Protein AF-A0A533WNX2-F1 (afdb_monomer_lite)

Secondary structure (DSSP, 8-state):
-EEEEEEEEE-S--SSTT--EEEEEEEEESSSS--EEEEEEEEETTEEEEEEEEEEE-SS-EEEEEEEEE---TT--SEEEEEEEE-SSS-EEEEETTEEEEEESS-----PSSEEEEEEEEES--SS--EEEEEEEEEES-SEEEEES--TTEEEEEEEETTS-EEEEEE-BTTBEEEE-TTSPSSEEEEEEEEETTS-EEEE-SS-EEE-TT-EEE--

pLDDT: mean 96.28, std 3.03, range [66.0, 98.81]

Structure (mmCIF, N/CA/C/O backbone):
data_AF-A0A533WNX2-F1
#
_entry.id   AF-A0A533WNX2-F1
#
loop_
_atom_site.group_PDB
_atom_site.id
_atom_site.type_symbol
_atom_site.label_atom_id
_atom_site.label_alt_id
_atom_site.label_comp_id
_atom_site.label_asym_id
_atom_site.label_entity_id
_atom_site.label_seq_id
_atom_site.pdbx_PDB_ins_code
_atom_site.Cartn_x
_atom_site.Cartn_y
_atom_site.Cartn_z
_atom_site.occupancy
_atom_site.B_iso_or_equiv
_atom_site.auth_seq_id
_atom_site.auth_comp_id
_atom_site.auth_asym_id
_atom_site.auth_atom_id
_atom_site.pdbx_PDB_model_num
ATOM 1 N N . MET A 1 1 ? -9.556 -4.272 -1.625 1.00 96.38 1 MET A N 1
ATOM 2 C CA . MET A 1 1 ? -8.403 -5.131 -1.283 1.00 96.38 1 MET A CA 1
ATOM 3 C C . MET A 1 1 ? -7.149 -4.287 -1.256 1.00 96.38 1 MET A C 1
ATOM 5 O O . MET A 1 1 ? -7.097 -3.287 -1.965 1.00 96.38 1 MET A O 1
ATOM 9 N N . LEU A 1 2 ? -6.180 -4.694 -0.447 1.00 98.06 2 LEU A N 1
ATOM 10 C CA . LEU A 1 2 ? -4.886 -4.047 -0.265 1.00 98.06 2 LEU A CA 1
ATOM 11 C C . LEU A 1 2 ? -3.779 -5.016 -0.692 1.00 98.06 2 LEU A C 1
ATOM 13 O O . LEU A 1 2 ? -3.857 -6.205 -0.389 1.00 98.06 2 LEU A O 1
ATOM 17 N N . PHE A 1 3 ? -2.757 -4.508 -1.370 1.00 98.62 3 PHE A N 1
ATOM 18 C CA . PHE A 1 3 ? -1.574 -5.240 -1.821 1.00 98.62 3 PHE A CA 1
ATOM 19 C C . PHE A 1 3 ? -0.330 -4.441 -1.464 1.00 98.62 3 PHE A C 1
ATOM 21 O O . PHE A 1 3 ? -0.342 -3.218 -1.592 1.00 98.62 3 PHE A O 1
ATOM 28 N N . HIS A 1 4 ? 0.730 -5.116 -1.034 1.00 98.69 4 HIS A N 1
ATOM 29 C CA . HIS A 1 4 ? 1.920 -4.451 -0.525 1.00 98.69 4 HIS A CA 1
ATOM 30 C C . HIS A 1 4 ? 3.205 -5.166 -0.925 1.00 98.69 4 HIS A C 1
ATOM 32 O O . HIS A 1 4 ? 3.229 -6.391 -1.031 1.00 98.69 4 HIS A O 1
ATOM 38 N N . SER A 1 5 ? 4.269 -4.385 -1.114 1.00 98.62 5 SER A N 1
ATOM 39 C CA . SER A 1 5 ? 5.652 -4.857 -1.139 1.00 98.62 5 SER A CA 1
ATOM 40 C C . SER A 1 5 ? 6.604 -3.698 -0.851 1.00 98.62 5 SER A C 1
ATOM 42 O O . SER A 1 5 ? 6.417 -2.587 -1.347 1.00 98.62 5 SER A O 1
ATOM 44 N N . VAL A 1 6 ? 7.702 -3.987 -0.158 1.00 98.62 6 VAL A N 1
ATOM 45 C CA . VAL A 1 6 ? 8.899 -3.141 -0.177 1.00 98.62 6 VAL A CA 1
ATOM 46 C C . VAL A 1 6 ? 9.733 -3.544 -1.385 1.00 98.62 6 VAL A C 1
ATOM 48 O O . VAL A 1 6 ? 10.065 -4.719 -1.547 1.00 98.62 6 VAL A O 1
ATOM 51 N N . ILE A 1 7 ? 10.044 -2.583 -2.247 1.00 98.62 7 ILE A N 1
ATOM 52 C CA . ILE A 1 7 ? 10.698 -2.804 -3.537 1.00 98.62 7 ILE A CA 1
ATOM 53 C C . ILE A 1 7 ? 12.043 -2.086 -3.520 1.00 98.62 7 ILE A C 1
ATOM 55 O O . ILE A 1 7 ? 12.106 -0.886 -3.254 1.00 98.62 7 ILE A O 1
ATOM 59 N N . THR A 1 8 ? 13.115 -2.812 -3.825 1.00 98.50 8 THR A N 1
ATOM 60 C CA . THR A 1 8 ? 14.461 -2.268 -4.019 1.00 98.50 8 THR A CA 1
ATOM 61 C C . THR A 1 8 ? 14.913 -2.465 -5.462 1.00 98.50 8 THR A C 1
ATOM 63 O O . THR A 1 8 ? 14.869 -3.580 -5.988 1.00 98.50 8 THR A O 1
ATOM 66 N N . THR A 1 9 ? 15.416 -1.391 -6.068 1.00 97.56 9 THR A N 1
ATOM 67 C CA . THR A 1 9 ? 15.795 -1.313 -7.483 1.00 97.56 9 THR A CA 1
ATOM 68 C C . THR A 1 9 ? 17.272 -0.990 -7.650 1.00 97.56 9 THR A C 1
ATOM 70 O O . THR A 1 9 ? 17.787 -0.038 -7.065 1.00 97.56 9 THR A O 1
ATOM 73 N N . PHE A 1 10 ? 17.950 -1.754 -8.503 1.00 93.81 10 PHE A N 1
ATOM 74 C CA . PHE A 1 10 ? 19.306 -1.466 -8.962 1.00 93.81 10 PHE A CA 1
ATOM 75 C C . PHE A 1 10 ? 19.411 -1.719 -10.468 1.00 93.81 10 PHE A C 1
ATOM 77 O O . PHE A 1 10 ? 18.799 -2.673 -10.948 1.00 93.81 10 PHE A O 1
ATOM 84 N N . PRO A 1 11 ? 20.232 -0.955 -11.211 1.00 94.31 11 PRO A N 1
ATOM 85 C CA . PRO A 1 11 ? 21.069 0.186 -10.802 1.00 94.31 11 PRO A CA 1
ATOM 86 C C . PRO A 1 11 ? 20.281 1.505 -10.645 1.00 94.31 11 PRO A C 1
ATOM 88 O O . PRO A 1 11 ? 19.077 1.535 -10.850 1.00 94.31 11 PRO A O 1
ATOM 91 N N . ARG A 1 12 ? 20.970 2.608 -10.295 1.00 95.31 12 ARG A N 1
ATOM 92 C CA . ARG A 1 12 ? 20.387 3.970 -10.260 1.00 95.31 12 ARG A CA 1
ATOM 93 C C . ARG A 1 12 ? 20.187 4.579 -11.651 1.00 95.31 12 ARG A C 1
ATOM 95 O O . ARG A 1 12 ? 19.398 5.503 -11.800 1.00 95.31 12 ARG A O 1
ATOM 102 N N . THR A 1 13 ? 20.943 4.124 -12.642 1.00 95.69 13 THR A N 1
ATOM 103 C CA . THR A 1 13 ? 20.849 4.580 -14.030 1.00 95.69 13 THR A CA 1
ATOM 104 C C . THR A 1 13 ? 21.120 3.420 -14.971 1.00 95.69 13 THR A C 1
ATOM 106 O O . THR A 1 13 ? 21.866 2.499 -14.630 1.00 95.69 13 THR A O 1
ATOM 109 N N . VAL A 1 14 ? 20.558 3.492 -16.174 1.00 96.25 14 VAL A N 1
ATOM 110 C CA . VAL A 1 14 ? 20.933 2.625 -17.301 1.00 96.25 14 VAL A CA 1
ATOM 111 C C . VAL A 1 14 ? 21.664 3.439 -18.380 1.00 96.25 14 VAL A C 1
ATOM 113 O O . VAL A 1 14 ? 21.427 4.641 -18.488 1.00 96.25 14 VAL A O 1
ATOM 116 N N . PRO A 1 15 ? 22.589 2.854 -19.167 1.00 93.50 15 PRO A N 1
ATOM 117 C CA . PRO A 1 15 ? 23.546 3.643 -19.957 1.00 93.50 15 PRO A CA 1
ATOM 118 C C . PRO A 1 15 ? 22.976 4.416 -21.155 1.00 93.50 15 PRO A C 1
ATOM 120 O O . PRO A 1 15 ? 23.636 5.332 -21.640 1.00 93.50 15 PRO A O 1
ATOM 123 N N . ASN A 1 16 ? 21.795 4.059 -21.662 1.00 89.75 16 ASN A N 1
ATOM 124 C CA . ASN A 1 16 ? 21.232 4.628 -22.888 1.00 89.75 16 ASN A CA 1
ATOM 125 C C . ASN A 1 16 ? 19.954 5.433 -22.590 1.00 89.75 16 ASN A C 1
ATOM 127 O O . ASN A 1 16 ? 19.093 4.994 -21.834 1.00 89.75 16 ASN A O 1
ATOM 131 N N . MET A 1 17 ? 19.809 6.600 -23.229 1.00 92.06 17 MET A N 1
ATOM 132 C CA . MET A 1 17 ? 18.630 7.474 -23.121 1.00 92.06 17 MET A CA 1
ATOM 133 C C . MET A 1 17 ? 17.325 6.839 -23.632 1.00 92.06 17 MET A C 1
ATOM 135 O O . MET A 1 17 ? 16.254 7.375 -23.368 1.00 92.06 17 MET A O 1
ATOM 139 N N . THR A 1 18 ? 17.413 5.741 -24.386 1.00 93.12 18 THR A N 1
ATOM 140 C CA . THR A 1 18 ? 16.265 5.025 -24.975 1.00 93.12 18 THR A CA 1
ATOM 141 C C . THR A 1 18 ? 15.939 3.704 -24.284 1.00 93.12 18 THR A C 1
ATOM 143 O O . THR A 1 18 ? 14.970 3.047 -24.655 1.00 93.12 18 THR A O 1
ATOM 146 N N . THR A 1 19 ? 16.727 3.308 -23.283 1.00 94.62 19 THR A N 1
ATOM 147 C CA . THR A 1 19 ? 16.496 2.080 -22.520 1.00 94.62 19 THR A CA 1
ATOM 148 C C . THR A 1 19 ? 15.978 2.406 -21.135 1.00 94.62 19 THR A C 1
ATOM 150 O O . THR A 1 19 ? 16.426 3.376 -20.522 1.00 94.62 19 THR A O 1
ATOM 153 N N . PHE A 1 20 ? 15.100 1.549 -20.631 1.00 95.25 20 PHE A N 1
ATOM 154 C CA . PHE A 1 20 ? 14.461 1.699 -19.336 1.00 95.25 20 PHE A CA 1
ATOM 155 C C . PHE A 1 20 ? 14.562 0.391 -18.558 1.00 95.25 20 PHE A C 1
ATOM 157 O O . PHE A 1 20 ? 14.650 -0.706 -19.127 1.00 95.25 20 PHE A O 1
ATOM 164 N N . TYR A 1 21 ? 14.584 0.519 -17.242 1.00 97.31 21 TYR A N 1
ATOM 165 C CA . TYR A 1 21 ? 14.417 -0.589 -16.324 1.00 97.31 21 TYR A CA 1
ATOM 166 C C . TYR A 1 21 ? 13.348 -0.227 -15.311 1.00 97.31 21 TYR A C 1
ATOM 168 O O . TYR A 1 21 ? 13.526 0.688 -14.508 1.00 97.31 21 TYR A O 1
ATOM 176 N N . GLU A 1 22 ? 12.256 -0.968 -15.355 1.00 96.50 22 GLU A N 1
ATOM 177 C CA . GLU A 1 22 ? 11.143 -0.804 -14.448 1.00 96.50 22 GLU A CA 1
ATOM 178 C C . GLU A 1 22 ? 11.097 -1.968 -13.472 1.00 96.50 22 GLU A C 1
ATOM 180 O O . GLU A 1 22 ? 11.396 -3.113 -13.807 1.00 96.50 22 GLU A O 1
ATOM 185 N N . ASN A 1 23 ? 10.735 -1.663 -12.236 1.00 97.94 23 ASN A N 1
ATOM 186 C CA . ASN A 1 23 ? 10.665 -2.653 -11.178 1.00 97.94 23 ASN A CA 1
ATOM 187 C C . ASN A 1 23 ? 9.563 -2.263 -10.200 1.00 97.94 23 ASN A C 1
ATOM 189 O O . ASN A 1 23 ? 9.625 -1.167 -9.631 1.00 97.94 23 ASN A O 1
ATOM 193 N N . GLY A 1 24 ? 8.556 -3.119 -10.021 1.00 98.06 24 GLY A N 1
ATOM 194 C CA . GLY A 1 24 ? 7.335 -2.708 -9.330 1.00 98.06 24 GLY A CA 1
ATOM 195 C C . GLY A 1 24 ? 6.444 -3.821 -8.793 1.00 98.06 24 GLY A C 1
ATOM 196 O O . GLY A 1 24 ? 6.647 -5.006 -9.062 1.00 98.06 24 GLY A O 1
ATOM 197 N N . LEU A 1 25 ? 5.437 -3.387 -8.033 1.00 98.75 25 LEU A N 1
ATOM 198 C CA . LEU A 1 25 ? 4.281 -4.180 -7.626 1.00 98.75 25 LEU A CA 1
ATOM 199 C C . LEU A 1 25 ? 3.130 -3.893 -8.589 1.00 98.75 25 LEU A C 1
ATOM 201 O O . LEU A 1 25 ? 2.677 -2.751 -8.704 1.00 98.75 25 LEU A O 1
ATOM 205 N N . TYR A 1 26 ? 2.624 -4.952 -9.207 1.00 98.38 26 TYR A N 1
ATOM 206 C CA . TYR A 1 26 ? 1.532 -4.913 -10.165 1.00 98.38 26 TYR A CA 1
ATOM 207 C C . TYR A 1 26 ? 0.317 -5.616 -9.576 1.00 98.38 26 TYR A C 1
ATOM 209 O O . TYR A 1 26 ? 0.428 -6.672 -8.952 1.00 98.38 26 TYR A O 1
ATOM 217 N N . VAL A 1 27 ? -0.857 -5.027 -9.783 1.00 98.50 27 VAL A N 1
ATOM 218 C CA . VAL A 1 27 ? -2.149 -5.642 -9.479 1.00 98.50 27 VAL A CA 1
ATOM 219 C C . VAL A 1 27 ? -2.939 -5.641 -10.773 1.00 98.50 27 VAL A C 1
ATOM 221 O O . VAL A 1 27 ? -3.293 -4.577 -11.267 1.00 98.50 27 VAL A O 1
ATOM 224 N N . GLN A 1 28 ? -3.203 -6.822 -11.322 1.00 97.62 28 GLN A N 1
ATOM 225 C CA . GLN A 1 28 ? -3.886 -7.022 -12.598 1.00 97.62 28 GLN A CA 1
ATOM 226 C C . GLN A 1 28 ? -5.215 -7.752 -12.391 1.00 97.62 28 GLN A C 1
ATOM 228 O O . GLN A 1 28 ? -5.384 -8.503 -11.430 1.00 97.62 28 GLN A O 1
ATOM 233 N N . THR A 1 29 ? -6.170 -7.572 -13.301 1.00 96.69 29 THR A N 1
ATOM 234 C CA . THR A 1 29 ? -7.292 -8.516 -13.418 1.00 96.69 29 THR A CA 1
ATOM 235 C C . THR A 1 29 ? -6.804 -9.912 -13.823 1.00 96.69 29 THR A C 1
ATOM 237 O O . THR A 1 29 ? -5.835 -10.065 -14.562 1.00 96.69 29 THR A O 1
ATOM 240 N N . SER A 1 30 ? -7.493 -10.948 -13.351 1.00 93.25 30 SER A N 1
ATOM 241 C CA . SER A 1 30 ? -7.288 -12.335 -13.801 1.00 93.25 30 SER A CA 1
ATOM 242 C C . SER A 1 30 ? -8.046 -12.688 -15.085 1.00 93.25 30 SER A C 1
ATOM 244 O O . SER A 1 30 ? -7.972 -13.823 -15.555 1.00 93.25 30 SER A O 1
ATOM 246 N N . THR A 1 31 ? -8.798 -11.737 -15.644 1.00 90.44 31 THR A N 1
ATOM 247 C CA . THR A 1 31 ? -9.452 -11.907 -16.945 1.00 90.44 31 THR A CA 1
ATOM 248 C C . THR A 1 31 ? -8.439 -11.833 -18.092 1.00 90.44 31 THR A C 1
ATOM 250 O O . THR A 1 31 ? -7.260 -11.567 -17.882 1.00 90.44 31 THR A O 1
ATOM 253 N N . GLN A 1 32 ? -8.896 -12.091 -19.320 1.00 87.44 32 GLN A N 1
ATOM 254 C CA . GLN A 1 32 ? -8.026 -12.181 -20.498 1.00 87.44 32 GLN A CA 1
ATOM 255 C C . GLN A 1 32 ? -7.304 -10.865 -20.854 1.00 87.44 32 GLN A C 1
ATOM 257 O O . GLN A 1 32 ? -6.307 -10.902 -21.565 1.00 87.44 32 GLN A O 1
ATOM 262 N N . ASN A 1 33 ? -7.825 -9.717 -20.409 1.00 93.06 33 ASN A N 1
ATOM 263 C CA . ASN A 1 33 ? -7.295 -8.405 -20.770 1.00 93.06 33 ASN A CA 1
ATOM 264 C C . ASN A 1 33 ? -6.115 -8.021 -19.870 1.00 93.06 33 ASN A C 1
ATOM 266 O O . ASN A 1 33 ? -6.172 -8.198 -18.649 1.00 93.06 33 ASN A O 1
ATOM 270 N N . VAL A 1 34 ? -5.091 -7.390 -20.448 1.00 94.69 34 VAL A N 1
ATOM 271 C CA . VAL A 1 34 ? -3.960 -6.826 -19.695 1.00 94.69 34 VAL A CA 1
ATOM 272 C C . VAL A 1 34 ? -4.342 -5.466 -19.094 1.00 94.69 34 VAL A C 1
ATOM 274 O O . VAL A 1 34 ? -3.921 -4.408 -19.559 1.00 94.69 34 VAL A O 1
ATOM 277 N N . ASN A 1 35 ? -5.169 -5.501 -18.044 1.00 97.50 35 ASN A N 1
ATOM 278 C CA . ASN A 1 35 ? -5.563 -4.320 -17.268 1.00 97.50 35 ASN A CA 1
ATOM 279 C C . ASN A 1 35 ? -4.944 -4.385 -15.870 1.00 97.50 35 ASN A C 1
ATOM 281 O O . ASN A 1 35 ? -5.242 -5.317 -15.113 1.00 97.50 35 ASN A O 1
ATOM 285 N N . TYR A 1 36 ? -4.121 -3.401 -15.509 1.00 97.81 36 TYR A N 1
ATOM 286 C CA . TYR A 1 36 ? -3.459 -3.360 -14.206 1.00 97.81 36 TYR A CA 1
ATOM 287 C C . TYR A 1 36 ? -3.276 -1.945 -13.665 1.00 97.81 36 TYR A C 1
ATOM 289 O O . TYR A 1 36 ? -3.287 -0.955 -14.396 1.00 97.81 36 TYR A O 1
ATOM 297 N N . VAL A 1 37 ? -3.033 -1.872 -12.361 1.00 98.69 37 VAL A N 1
ATOM 298 C CA . VAL A 1 37 ? -2.403 -0.722 -11.714 1.00 98.69 37 VAL A CA 1
ATOM 299 C C . VAL A 1 37 ? -1.040 -1.141 -11.203 1.00 98.69 37 VAL A C 1
ATOM 301 O O . VAL A 1 37 ? -0.843 -2.286 -10.789 1.00 98.69 37 VAL A O 1
ATOM 304 N N . THR A 1 38 ? -0.098 -0.214 -11.238 1.00 98.44 38 THR A N 1
ATOM 305 C CA . THR A 1 38 ? 1.263 -0.476 -10.798 1.00 98.44 38 THR A CA 1
ATOM 306 C C . THR A 1 38 ? 1.819 0.690 -10.014 1.00 98.44 38 THR A C 1
ATOM 308 O O . THR A 1 38 ? 1.481 1.856 -10.233 1.00 98.44 38 THR A O 1
ATOM 311 N N . CYS A 1 39 ? 2.680 0.327 -9.085 1.00 97.94 39 CYS A N 1
ATOM 312 C CA . CYS A 1 39 ? 3.521 1.210 -8.326 1.00 97.94 39 CYS A CA 1
ATOM 313 C C . CYS A 1 39 ? 4.942 0.714 -8.512 1.00 97.94 39 CYS A C 1
ATOM 315 O O . CYS A 1 39 ? 5.295 -0.390 -8.082 1.00 97.94 39 CYS A O 1
ATOM 317 N N . TYR A 1 40 ? 5.734 1.508 -9.212 1.00 97.94 40 TYR A N 1
ATOM 318 C CA . TYR A 1 40 ? 6.985 1.036 -9.761 1.00 97.94 40 TYR A CA 1
ATOM 319 C C . TYR A 1 40 ? 8.039 2.124 -9.721 1.00 97.94 40 TYR A C 1
ATOM 321 O O . TYR A 1 40 ? 7.760 3.326 -9.683 1.00 97.94 40 TYR A O 1
ATOM 329 N N . SER A 1 41 ? 9.273 1.657 -9.711 1.00 97.81 41 SER A N 1
ATOM 330 C CA . SER A 1 41 ? 10.425 2.479 -10.019 1.00 97.81 41 SER A CA 1
ATOM 331 C C . SER A 1 41 ? 10.693 2.435 -11.518 1.00 97.81 41 SER A C 1
ATOM 333 O O . SER A 1 41 ? 10.614 1.362 -12.110 1.00 97.81 41 SER A O 1
ATOM 335 N N . ASP A 1 42 ? 11.033 3.578 -12.100 1.00 95.88 42 ASP A N 1
ATOM 336 C CA . ASP A 1 42 ? 11.458 3.716 -13.492 1.00 95.88 42 ASP A CA 1
ATOM 337 C C . ASP A 1 42 ? 12.899 4.234 -13.513 1.00 95.88 42 ASP A C 1
ATOM 339 O O . ASP A 1 42 ? 13.197 5.330 -13.030 1.00 95.88 42 ASP A O 1
ATOM 343 N N . THR A 1 43 ? 13.816 3.402 -13.997 1.00 96.44 43 THR A N 1
ATOM 344 C CA . THR A 1 43 ? 15.243 3.699 -14.102 1.00 96.44 43 THR A CA 1
ATOM 345 C C . THR A 1 43 ? 15.599 3.982 -15.548 1.00 96.44 43 THR A C 1
ATOM 347 O O . THR A 1 43 ? 15.572 3.097 -16.401 1.00 96.44 43 THR A O 1
ATOM 350 N N . SER A 1 44 ? 16.035 5.212 -15.793 1.00 95.25 44 SER A N 1
ATOM 351 C CA . SER A 1 44 ? 16.505 5.680 -17.096 1.00 95.25 44 SER A CA 1
ATOM 352 C C . SER A 1 44 ? 17.969 6.127 -17.026 1.00 95.25 44 SER A C 1
ATOM 354 O O . SER A 1 44 ? 18.638 5.998 -15.996 1.00 95.25 44 SER A O 1
ATOM 356 N N . PHE A 1 45 ? 18.475 6.716 -18.109 1.00 95.50 45 PHE A N 1
ATOM 357 C CA . PHE A 1 45 ? 19.764 7.414 -18.106 1.00 95.50 45 PHE A CA 1
ATOM 358 C C . PHE A 1 45 ? 19.838 8.561 -17.082 1.00 95.50 45 PHE A C 1
ATOM 360 O O . PHE A 1 45 ? 20.912 8.862 -16.563 1.00 95.50 45 PHE A O 1
ATOM 367 N N . TRP A 1 46 ? 18.703 9.190 -16.762 1.00 93.56 46 TRP A N 1
ATOM 368 C CA . TRP A 1 46 ? 18.644 10.351 -15.867 1.00 93.56 46 TRP A CA 1
ATOM 369 C C . TRP A 1 46 ? 18.617 9.987 -14.384 1.00 93.56 46 TRP A C 1
ATOM 371 O O . TRP A 1 46 ? 18.895 10.834 -13.535 1.00 93.56 46 TRP A O 1
ATOM 381 N N . GLY A 1 47 ? 18.272 8.743 -14.068 1.00 95.38 47 GLY A N 1
ATOM 382 C CA . GLY A 1 47 ? 18.092 8.279 -12.703 1.00 95.38 47 GLY A CA 1
ATOM 383 C C . GLY A 1 47 ? 16.909 7.332 -12.562 1.00 95.38 47 GLY A C 1
ATOM 384 O O . GLY A 1 47 ? 16.115 7.158 -13.488 1.00 95.38 47 GLY A O 1
ATOM 385 N N . THR A 1 48 ? 16.795 6.766 -11.365 1.00 96.31 48 THR A N 1
ATOM 386 C CA . THR A 1 48 ? 15.605 6.069 -10.882 1.00 96.31 48 THR A CA 1
ATOM 387 C C . THR A 1 48 ? 14.639 7.066 -10.258 1.00 96.31 48 THR A C 1
ATOM 389 O O . THR A 1 48 ? 15.036 7.862 -9.404 1.00 96.31 48 THR A O 1
ATOM 392 N N . VAL A 1 49 ? 13.377 6.984 -10.657 1.00 96.94 49 VAL A N 1
ATOM 393 C CA . VAL A 1 49 ? 12.232 7.711 -10.092 1.00 96.94 49 VAL A CA 1
ATOM 394 C C . VAL A 1 49 ? 11.122 6.731 -9.711 1.00 96.94 49 VAL A C 1
ATOM 396 O O . VAL A 1 49 ? 11.234 5.545 -10.007 1.00 96.94 49 VAL A O 1
ATOM 399 N N . TRP A 1 50 ? 10.053 7.213 -9.073 1.00 98.06 50 TRP A N 1
ATOM 400 C CA . TRP A 1 50 ?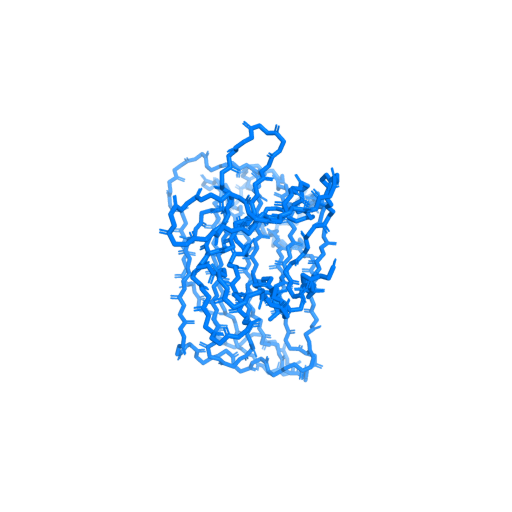 8.882 6.398 -8.735 1.00 98.06 50 TRP A CA 1
ATOM 401 C C . TRP A 1 50 ? 7.622 6.944 -9.383 1.00 98.06 50 TRP A C 1
ATOM 403 O O . TRP A 1 50 ? 7.418 8.160 -9.437 1.00 98.06 50 TRP A O 1
ATOM 413 N N . ALA A 1 51 ? 6.770 6.035 -9.838 1.00 97.81 51 ALA A N 1
ATOM 414 C CA . ALA A 1 51 ? 5.548 6.358 -10.542 1.00 97.81 51 ALA A CA 1
ATOM 415 C C . ALA A 1 51 ? 4.411 5.406 -10.167 1.00 97.81 51 ALA A C 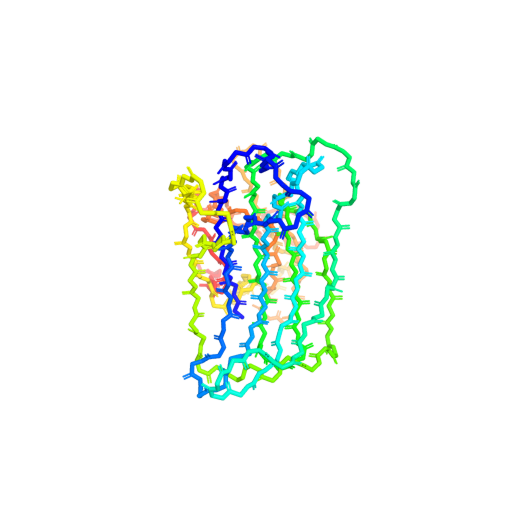1
ATOM 417 O O . ALA A 1 51 ? 4.620 4.246 -9.806 1.00 97.81 51 ALA A O 1
ATOM 418 N N . ILE A 1 52 ? 3.191 5.931 -10.267 1.00 98.44 52 ILE A N 1
ATOM 419 C CA . ILE A 1 52 ? 1.953 5.159 -10.219 1.00 98.44 52 ILE A CA 1
ATOM 420 C C . ILE A 1 52 ? 1.331 5.229 -11.605 1.00 98.44 52 ILE A C 1
ATOM 422 O O . ILE A 1 52 ? 1.171 6.324 -12.154 1.00 98.44 52 ILE A O 1
ATOM 426 N N . ALA A 1 53 ? 0.944 4.086 -12.153 1.00 98.06 53 ALA A N 1
ATOM 427 C CA . ALA A 1 53 ? 0.275 4.022 -13.442 1.00 98.06 53 ALA A CA 1
ATOM 428 C C . ALA A 1 53 ? -0.924 3.077 -13.416 1.00 98.06 53 ALA A C 1
ATOM 430 O O . ALA A 1 53 ? -1.012 2.167 -12.590 1.00 98.06 53 ALA A O 1
ATOM 431 N N . SER A 1 54 ? -1.838 3.302 -14.354 1.00 98.19 54 SER A N 1
ATOM 432 C CA . SER A 1 54 ? -2.844 2.323 -14.752 1.00 98.19 54 SER A CA 1
ATOM 433 C C . SER A 1 54 ? -2.698 2.033 -16.235 1.00 98.19 54 SER A C 1
ATOM 435 O O . SER A 1 54 ? -2.529 2.959 -17.031 1.00 98.19 54 SER A O 1
ATOM 437 N N . ALA A 1 55 ? -2.825 0.769 -16.601 1.00 97.19 55 ALA A N 1
ATOM 438 C CA . ALA A 1 55 ? -2.823 0.311 -17.974 1.00 97.19 55 ALA A CA 1
ATOM 439 C C . ALA A 1 55 ? -4.149 -0.373 -18.299 1.00 97.19 55 ALA A C 1
ATOM 441 O O . ALA A 1 55 ? -4.707 -1.090 -17.463 1.00 97.19 55 ALA A O 1
ATOM 442 N N . THR A 1 56 ? -4.627 -0.162 -19.521 1.00 97.06 56 THR A N 1
ATOM 443 C CA . THR A 1 56 ? -5.696 -0.960 -20.120 1.00 97.06 56 THR A CA 1
ATOM 444 C C . THR A 1 56 ? -5.202 -1.594 -21.411 1.00 97.06 56 THR A C 1
ATOM 446 O O . THR A 1 56 ? -4.362 -1.049 -22.131 1.00 97.06 56 THR A O 1
ATOM 449 N N . GLY A 1 57 ? -5.709 -2.781 -21.697 1.00 95.50 57 GLY A N 1
ATOM 450 C CA . GLY A 1 57 ? -5.222 -3.651 -22.746 1.00 95.50 57 GLY A CA 1
ATOM 451 C C . GLY A 1 57 ? -6.266 -4.663 -23.182 1.00 95.50 57 GLY A C 1
ATOM 452 O O . GLY A 1 57 ? -7.397 -4.695 -22.692 1.00 95.50 57 GLY A O 1
ATOM 453 N N . ASP A 1 58 ? -5.859 -5.495 -24.122 1.00 94.19 58 ASP A N 1
ATOM 454 C CA . ASP A 1 58 ? -6.601 -6.652 -24.604 1.00 94.19 58 ASP A CA 1
ATOM 455 C C . ASP A 1 58 ? -5.778 -7.924 -24.347 1.00 94.19 58 ASP A C 1
ATOM 457 O O . ASP A 1 58 ? -4.977 -7.962 -23.411 1.00 94.19 58 ASP A O 1
ATOM 461 N N . THR A 1 59 ? -6.024 -8.987 -25.111 1.00 92.88 59 THR A N 1
ATOM 462 C CA . THR A 1 59 ? -5.311 -10.265 -24.982 1.00 92.88 59 THR A CA 1
ATOM 463 C C . THR A 1 59 ? -3.886 -10.230 -25.519 1.00 92.88 59 THR A C 1
ATOM 465 O O . THR A 1 59 ? -3.098 -11.109 -25.174 1.00 92.88 59 THR A O 1
ATOM 468 N N . ASP A 1 60 ? -3.561 -9.248 -26.359 1.00 93.31 60 ASP A N 1
ATOM 469 C CA . ASP A 1 60 ? -2.272 -9.134 -27.039 1.00 93.31 60 ASP A CA 1
ATOM 470 C C . ASP A 1 60 ? -1.320 -8.194 -26.288 1.00 93.31 60 ASP A C 1
ATOM 472 O O . ASP A 1 60 ? -0.100 -8.276 -26.449 1.00 93.31 60 ASP A O 1
ATOM 476 N N . GLY A 1 61 ? -1.857 -7.322 -25.430 1.00 92.12 61 GLY A N 1
ATOM 477 C CA . GLY A 1 61 ? -1.066 -6.499 -24.527 1.00 92.12 61 GLY A CA 1
ATOM 478 C C . GLY A 1 61 ? -1.747 -5.200 -24.118 1.00 92.12 61 GLY A C 1
ATOM 479 O O . GLY A 1 61 ? -2.955 -5.010 -24.252 1.00 92.12 61 GLY A O 1
ATOM 480 N N . ILE A 1 62 ? -0.936 -4.284 -23.593 1.00 93.62 62 ILE A N 1
ATOM 481 C CA . ILE A 1 62 ? -1.368 -2.944 -23.191 1.00 93.62 62 ILE A CA 1
ATOM 482 C C . ILE A 1 62 ? -1.658 -2.113 -24.444 1.00 93.62 62 ILE A C 1
ATOM 484 O O . ILE A 1 62 ? -0.811 -1.995 -25.328 1.00 93.62 62 ILE A O 1
ATOM 488 N N . THR A 1 63 ? -2.823 -1.474 -24.485 1.00 96.25 63 THR A N 1
ATOM 489 C CA . THR A 1 63 ? -3.219 -0.550 -25.563 1.00 96.25 63 THR A CA 1
ATOM 490 C C . THR A 1 63 ? -3.218 0.905 -25.102 1.00 96.25 63 THR A C 1
ATOM 492 O O . THR A 1 63 ? -3.020 1.812 -25.912 1.00 96.25 63 THR A O 1
ATOM 495 N N . GLN A 1 64 ? -3.402 1.146 -23.801 1.00 96.25 64 GLN A N 1
ATOM 496 C CA . GLN A 1 64 ? -3.325 2.468 -23.193 1.00 96.25 64 GLN A CA 1
ATOM 497 C C . GLN A 1 64 ? -2.553 2.408 -21.882 1.00 96.25 64 GLN A C 1
ATOM 499 O O . GLN A 1 64 ? -2.769 1.536 -21.042 1.00 96.25 64 GLN A O 1
ATOM 504 N N . PHE A 1 65 ? -1.679 3.389 -21.693 1.00 94.62 65 PHE A N 1
ATOM 505 C CA . PHE A 1 65 ? -0.909 3.558 -20.473 1.00 94.62 65 PHE A CA 1
ATOM 506 C C . PHE A 1 65 ? -1.131 4.966 -19.929 1.00 94.62 65 PHE A C 1
ATOM 508 O O . PHE A 1 65 ? -0.963 5.958 -20.643 1.00 94.62 65 PHE A O 1
ATOM 515 N N . HIS A 1 66 ? -1.516 5.058 -18.661 1.00 96.62 66 HIS A N 1
ATOM 516 C CA . HIS A 1 66 ? -1.809 6.317 -17.994 1.00 96.62 66 HIS A CA 1
ATOM 517 C C . HIS A 1 66 ? -0.890 6.488 -16.790 1.00 96.62 66 HIS A C 1
ATOM 519 O O . HIS A 1 66 ? -1.056 5.815 -15.774 1.00 96.62 66 HIS A O 1
ATOM 525 N N . ALA A 1 67 ? 0.046 7.434 -16.882 1.00 96.50 67 ALA A N 1
ATOM 526 C CA . ALA A 1 67 ? 0.790 7.898 -15.719 1.00 96.50 67 ALA A CA 1
ATOM 527 C C . ALA A 1 67 ? -0.159 8.683 -14.799 1.00 96.50 67 ALA A C 1
ATOM 529 O O . ALA A 1 67 ? -0.685 9.731 -15.178 1.00 96.50 67 ALA A O 1
ATOM 530 N N . LEU A 1 68 ? -0.393 8.160 -13.597 1.00 98.19 68 LEU A N 1
ATOM 531 C CA . LEU A 1 68 ? -1.317 8.722 -12.611 1.00 98.19 68 LEU A CA 1
ATOM 532 C C . LEU A 1 68 ? -0.601 9.639 -11.618 1.00 98.19 68 LEU A C 1
ATOM 534 O O . LEU A 1 68 ? -1.152 10.651 -11.185 1.00 98.19 68 LEU A O 1
ATOM 538 N N . TRP A 1 69 ? 0.634 9.287 -11.268 1.00 98.19 69 TRP A N 1
ATOM 539 C CA . TRP A 1 69 ? 1.520 10.075 -10.422 1.00 98.19 69 TRP A CA 1
ATOM 540 C C . TRP A 1 69 ? 2.977 9.764 -10.769 1.00 98.19 69 TRP A C 1
ATOM 542 O O . TRP A 1 69 ? 3.290 8.646 -11.171 1.00 98.19 69 TRP A O 1
ATOM 552 N N . TYR A 1 70 ? 3.866 10.745 -10.620 1.00 95.69 70 TYR A N 1
ATOM 553 C CA . TYR A 1 70 ? 5.286 10.600 -10.935 1.00 95.69 70 TYR A CA 1
ATOM 554 C C . TYR A 1 70 ? 6.119 11.569 -10.089 1.00 95.69 70 TYR A C 1
ATOM 556 O O . TYR A 1 70 ? 5.897 12.784 -10.147 1.00 95.69 70 TYR A O 1
ATOM 564 N N . ASP A 1 71 ? 7.108 11.061 -9.352 1.00 94.88 71 ASP A N 1
ATOM 565 C CA . ASP A 1 71 ? 8.049 11.893 -8.599 1.00 94.88 71 ASP A CA 1
ATOM 566 C C . ASP A 1 71 ? 9.232 12.317 -9.472 1.00 94.88 71 ASP A C 1
ATOM 568 O O . ASP A 1 71 ? 10.135 11.534 -9.763 1.00 94.88 71 ASP A O 1
ATOM 572 N N . LYS A 1 72 ? 9.236 13.586 -9.891 1.00 88.19 72 LYS A N 1
ATOM 573 C CA . LYS A 1 72 ? 10.320 14.166 -10.701 1.00 88.19 72 LYS A CA 1
ATOM 574 C C . LYS A 1 72 ? 11.508 14.645 -9.874 1.00 88.19 72 LYS A C 1
ATOM 576 O O . LYS A 1 72 ? 12.457 15.177 -10.452 1.00 88.19 72 LYS A O 1
ATOM 581 N N . SER A 1 73 ? 11.452 14.557 -8.546 1.00 92.06 73 SER A N 1
ATOM 582 C CA . SER A 1 73 ? 12.551 15.054 -7.728 1.00 92.06 73 SER A CA 1
ATOM 583 C C . SER A 1 73 ? 13.806 14.192 -7.924 1.00 92.06 73 SER A C 1
ATOM 585 O O . SER A 1 73 ? 13.720 12.974 -8.101 1.00 92.06 73 SER A O 1
ATOM 587 N N . PRO A 1 74 ? 14.994 14.815 -7.956 1.00 88.38 74 PRO A N 1
ATOM 588 C CA . PRO A 1 74 ? 16.232 14.091 -8.194 1.00 88.38 74 PRO A CA 1
ATOM 589 C C . PRO A 1 74 ? 16.572 13.183 -7.009 1.00 88.38 74 PRO A C 1
ATOM 591 O O . PRO A 1 74 ? 16.202 13.458 -5.870 1.00 88.38 74 PRO A O 1
ATOM 594 N N . ASN A 1 75 ? 17.377 12.151 -7.268 1.00 89.75 75 ASN A N 1
ATOM 595 C CA . ASN A 1 75 ? 17.941 11.270 -6.239 1.00 89.75 75 ASN A CA 1
ATOM 596 C C . ASN A 1 75 ? 16.895 10.549 -5.376 1.00 89.75 75 ASN A C 1
ATOM 598 O O . ASN A 1 75 ? 17.109 10.360 -4.177 1.00 89.75 75 ASN A O 1
ATOM 602 N N . GLN A 1 76 ? 15.800 10.096 -5.990 1.00 95.94 76 GLN A N 1
ATOM 603 C CA . GLN A 1 76 ? 14.823 9.258 -5.304 1.00 95.94 76 GLN A CA 1
ATOM 604 C C . GLN A 1 76 ? 15.489 8.041 -4.627 1.00 95.94 76 GLN A C 1
ATOM 606 O O . GLN A 1 76 ? 16.498 7.509 -5.132 1.00 95.94 76 GLN A O 1
ATOM 611 N N . PRO A 1 77 ? 14.952 7.589 -3.478 1.00 96.62 77 PRO A N 1
ATOM 612 C CA . PRO A 1 77 ? 15.388 6.355 -2.840 1.00 96.62 77 PRO A CA 1
ATOM 613 C C . PRO A 1 77 ? 15.269 5.166 -3.797 1.00 96.62 77 PRO A C 1
ATOM 615 O O . PRO A 1 77 ? 14.302 5.054 -4.544 1.00 96.62 77 PRO A O 1
ATOM 618 N N . LEU A 1 78 ? 16.248 4.263 -3.756 1.00 97.69 78 LEU A N 1
ATOM 619 C CA . LEU A 1 78 ? 16.207 3.019 -4.536 1.00 97.69 78 LEU A CA 1
ATOM 620 C C . LEU A 1 78 ? 15.355 1.935 -3.873 1.00 97.69 78 LEU A C 1
ATOM 622 O O . LEU A 1 78 ? 15.007 0.960 -4.525 1.00 97.69 78 LEU A O 1
ATOM 626 N N . THR A 1 79 ? 15.031 2.108 -2.593 1.00 98.38 79 THR A N 1
ATOM 627 C CA . THR A 1 79 ? 14.118 1.245 -1.849 1.00 98.38 79 THR A CA 1
ATOM 628 C C . THR A 1 79 ? 12.938 2.075 -1.400 1.00 98.38 79 THR A C 1
ATOM 630 O O . THR A 1 79 ? 13.158 3.086 -0.729 1.00 98.38 79 THR A O 1
ATOM 633 N N . ARG A 1 80 ? 11.721 1.646 -1.734 1.00 98.12 80 ARG A N 1
ATOM 634 C CA . ARG A 1 80 ? 10.492 2.251 -1.219 1.00 98.12 80 ARG A CA 1
ATOM 635 C C . ARG A 1 80 ? 9.471 1.194 -0.852 1.00 98.12 80 ARG A C 1
ATOM 637 O O . ARG A 1 80 ? 9.444 0.098 -1.411 1.00 98.12 80 ARG A O 1
ATOM 644 N N . ASP A 1 81 ? 8.657 1.550 0.120 1.00 97.81 81 ASP A N 1
ATOM 645 C CA . ASP A 1 81 ? 7.493 0.790 0.546 1.00 97.81 81 ASP A CA 1
ATOM 646 C C . ASP A 1 81 ? 6.312 1.181 -0.344 1.00 97.81 81 ASP A C 1
ATOM 648 O O . ASP A 1 81 ? 6.051 2.376 -0.504 1.00 97.81 81 ASP A O 1
ATOM 652 N N . CYS A 1 82 ? 5.632 0.208 -0.956 1.00 98.25 82 CYS A N 1
ATOM 653 C CA . CYS A 1 82 ? 4.463 0.485 -1.772 1.00 98.25 82 CYS A CA 1
ATOM 654 C C . CYS A 1 82 ? 3.235 -0.313 -1.351 1.00 98.25 82 CYS A C 1
ATOM 656 O O . CYS A 1 82 ? 3.273 -1.538 -1.251 1.00 98.25 82 CYS A O 1
ATOM 658 N N . THR A 1 83 ? 2.117 0.402 -1.206 1.00 98.75 83 THR A N 1
ATOM 659 C CA . THR A 1 83 ? 0.800 -0.171 -0.931 1.00 98.75 83 THR A CA 1
ATOM 660 C C . THR A 1 83 ? -0.214 0.286 -1.973 1.00 98.75 83 THR A C 1
ATOM 662 O O . THR A 1 83 ? -0.476 1.482 -2.102 1.00 98.75 83 THR A O 1
ATOM 665 N N . ILE A 1 84 ? -0.828 -0.662 -2.682 1.00 98.81 84 ILE A N 1
ATOM 666 C CA . ILE A 1 84 ? -1.923 -0.435 -3.632 1.00 98.81 84 ILE A CA 1
ATOM 667 C C . ILE A 1 84 ? -3.231 -0.917 -3.013 1.00 98.81 84 ILE A C 1
ATOM 669 O O . ILE A 1 84 ? -3.346 -2.065 -2.588 1.00 98.81 84 ILE A O 1
ATOM 673 N N . ILE A 1 85 ? -4.251 -0.064 -3.023 1.00 98.69 85 ILE A N 1
ATOM 674 C CA . ILE A 1 85 ? -5.586 -0.377 -2.523 1.00 98.69 85 ILE A CA 1
ATOM 675 C C . ILE A 1 85 ? -6.580 -0.114 -3.643 1.00 98.69 85 ILE A C 1
ATOM 677 O O . ILE A 1 85 ? -6.685 0.997 -4.161 1.00 98.69 85 ILE A O 1
ATOM 681 N N . THR A 1 86 ? -7.313 -1.147 -4.042 1.00 98.38 86 THR A N 1
ATOM 682 C CA . THR A 1 86 ? -8.256 -1.044 -5.154 1.00 98.38 86 THR A CA 1
ATOM 683 C C . THR A 1 86 ? -9.450 -1.979 -4.994 1.00 98.38 86 THR A C 1
ATOM 685 O O . THR A 1 86 ? -9.397 -3.000 -4.295 1.00 98.38 86 THR A O 1
ATOM 688 N N . ASN A 1 87 ? -10.556 -1.602 -5.637 1.00 97.00 87 ASN A N 1
ATOM 689 C CA . ASN A 1 87 ? -11.694 -2.481 -5.898 1.00 97.00 87 ASN A CA 1
ATOM 690 C C . ASN A 1 87 ? -11.734 -2.977 -7.356 1.00 97.00 87 ASN A C 1
ATOM 692 O O . ASN A 1 87 ? -12.659 -3.696 -7.724 1.00 97.00 87 ASN A O 1
ATOM 696 N N . GLY A 1 88 ? -10.756 -2.583 -8.179 1.00 96.69 88 GLY A N 1
ATOM 697 C CA . GLY A 1 88 ? -10.629 -2.990 -9.574 1.00 96.69 88 GLY A CA 1
ATOM 698 C C . GLY A 1 88 ? -11.608 -2.330 -10.546 1.00 96.69 88 GLY A C 1
ATOM 699 O O . GLY A 1 88 ? -11.504 -2.531 -11.750 1.00 96.69 88 GLY A O 1
ATOM 700 N N . GLN A 1 89 ? -12.560 -1.530 -10.067 1.00 96.25 89 GLN A N 1
ATOM 701 C CA . GLN A 1 89 ? -13.562 -0.893 -10.922 1.00 96.25 89 GLN A CA 1
ATOM 702 C C . GLN A 1 89 ? -13.323 0.605 -11.055 1.00 96.25 89 GLN A C 1
ATOM 704 O O . GLN A 1 89 ? -13.052 1.087 -12.151 1.00 96.25 89 GLN A O 1
ATOM 709 N N . ASN A 1 90 ? -13.433 1.324 -9.940 1.00 96.94 90 ASN A N 1
ATOM 710 C CA . ASN A 1 90 ? -13.415 2.785 -9.902 1.00 96.94 90 ASN A CA 1
ATOM 711 C C . ASN A 1 90 ? -12.509 3.374 -8.815 1.00 96.94 90 ASN A C 1
ATOM 713 O O . ASN A 1 90 ? -12.212 4.568 -8.840 1.00 96.94 90 ASN A O 1
ATOM 717 N N . TYR A 1 91 ? -12.102 2.555 -7.843 1.00 98.00 91 TYR A N 1
ATOM 718 C CA . TYR A 1 91 ? -11.346 2.996 -6.683 1.00 98.00 91 TYR A CA 1
ATOM 719 C C . TYR A 1 91 ? -9.885 2.578 -6.780 1.00 98.00 91 TYR A C 1
ATOM 721 O O . TYR A 1 91 ? -9.578 1.390 -6.909 1.00 98.00 91 TYR A O 1
ATOM 729 N N . LEU A 1 92 ? -8.995 3.555 -6.651 1.00 98.62 92 LEU A N 1
ATOM 730 C CA . LEU A 1 92 ? -7.564 3.362 -6.498 1.00 98.62 92 LEU A CA 1
ATOM 731 C C . LEU A 1 92 ? -7.045 4.337 -5.446 1.00 98.62 92 LEU A C 1
ATOM 733 O O . LEU A 1 92 ? -7.215 5.545 -5.589 1.00 98.62 92 LEU A O 1
ATOM 737 N N . LYS A 1 93 ? -6.367 3.817 -4.430 1.00 98.69 93 LYS A N 1
ATOM 738 C CA . LYS A 1 93 ? -5.585 4.586 -3.465 1.00 98.69 93 LYS A CA 1
ATOM 739 C C . LYS A 1 93 ? -4.204 3.949 -3.366 1.00 98.69 93 LYS A C 1
ATOM 741 O O . LYS A 1 93 ? -4.100 2.728 -3.279 1.00 98.69 93 LYS A O 1
ATOM 746 N N . VAL A 1 94 ? -3.151 4.759 -3.417 1.00 98.69 94 VAL A N 1
ATOM 747 C CA . VAL A 1 94 ? -1.769 4.271 -3.389 1.00 98.69 94 VAL A CA 1
ATOM 748 C C . VAL A 1 94 ? -0.945 5.064 -2.386 1.00 98.69 94 VAL A C 1
ATOM 750 O O . VAL A 1 94 ? -0.974 6.301 -2.379 1.00 98.69 94 VAL A O 1
ATOM 753 N N . TYR A 1 95 ? -0.201 4.335 -1.558 1.00 98.69 95 TYR A N 1
ATOM 754 C CA . TYR A 1 95 ? 0.768 4.879 -0.618 1.00 98.69 95 TYR A CA 1
ATOM 755 C C . TYR A 1 95 ? 2.186 4.503 -1.041 1.00 98.69 95 TYR A C 1
ATOM 757 O O . TYR A 1 95 ? 2.439 3.353 -1.400 1.00 98.69 95 TYR A O 1
ATOM 765 N N . LEU A 1 96 ? 3.099 5.468 -0.938 1.00 98.12 96 LEU A N 1
ATOM 766 C CA . LEU A 1 96 ? 4.540 5.247 -0.971 1.00 98.12 96 LEU A CA 1
ATOM 767 C C . LEU A 1 96 ? 5.138 5.695 0.359 1.00 98.12 96 LEU A C 1
ATOM 769 O O . LEU A 1 96 ? 4.910 6.828 0.779 1.00 98.12 96 LEU A O 1
ATOM 773 N N . ASP A 1 97 ? 5.883 4.817 1.029 1.00 97.25 97 ASP A N 1
ATOM 774 C CA . ASP A 1 97 ? 6.469 5.070 2.357 1.00 97.25 97 ASP A CA 1
ATOM 775 C C . ASP A 1 97 ? 5.425 5.531 3.393 1.00 97.25 97 ASP A C 1
ATOM 777 O O . ASP A 1 97 ? 5.659 6.421 4.211 1.00 97.25 97 ASP A O 1
ATOM 781 N N . GLY A 1 98 ? 4.218 4.963 3.306 1.00 96.44 98 GLY A N 1
ATOM 782 C CA . GLY A 1 98 ? 3.064 5.342 4.125 1.00 96.44 98 GLY A CA 1
ATOM 783 C C . GLY A 1 98 ? 2.471 6.730 3.834 1.00 96.44 98 GLY A C 1
ATOM 784 O O . GLY A 1 98 ? 1.550 7.166 4.528 1.00 96.44 98 GLY A O 1
ATOM 785 N N . VAL A 1 99 ? 2.944 7.427 2.796 1.00 97.50 99 VAL A N 1
ATOM 786 C CA . VAL A 1 99 ? 2.403 8.710 2.324 1.00 97.50 99 VAL A CA 1
ATOM 787 C C . VAL A 1 99 ? 1.472 8.474 1.140 1.00 97.50 99 VAL A C 1
ATOM 789 O O . VAL A 1 99 ? 1.854 7.843 0.158 1.00 97.50 99 VAL A O 1
ATOM 792 N N . MET A 1 100 ? 0.240 8.986 1.211 1.00 98.00 100 MET A N 1
ATOM 793 C CA . MET A 1 100 ? -0.721 8.860 0.112 1.00 98.00 100 MET A CA 1
ATOM 794 C C . MET A 1 100 ? -0.263 9.719 -1.068 1.00 98.00 100 MET A C 1
ATOM 796 O O . MET A 1 100 ? -0.280 10.947 -0.979 1.00 98.00 100 MET A O 1
ATOM 800 N N . VAL A 1 101 ? 0.118 9.079 -2.170 1.00 98.38 101 VAL A N 1
ATOM 801 C CA . VAL A 1 101 ? 0.595 9.764 -3.384 1.00 98.38 101 VAL A CA 1
ATOM 802 C C . VAL A 1 101 ? -0.476 9.852 -4.466 1.00 98.38 101 VAL A C 1
ATOM 804 O O . VAL A 1 101 ? -0.431 10.747 -5.307 1.00 98.38 101 VAL A O 1
ATOM 807 N N . TYR A 1 102 ? -1.470 8.961 -4.426 1.00 98.56 102 TYR A N 1
ATOM 808 C CA . TYR A 1 102 ? -2.580 8.955 -5.371 1.00 98.56 102 TYR A CA 1
ATOM 809 C C . TYR A 1 102 ? -3.873 8.449 -4.723 1.00 98.56 102 TYR A C 1
ATOM 811 O O . TYR A 1 102 ? -3.850 7.504 -3.934 1.00 98.56 102 TYR A O 1
ATOM 819 N N . SER A 1 103 ? -5.007 9.060 -5.075 1.00 98.38 103 SER A N 1
ATOM 820 C CA . SER A 1 103 ? -6.343 8.584 -4.704 1.00 98.38 103 SER A CA 1
ATOM 821 C C . SER A 1 103 ? -7.387 9.031 -5.728 1.00 98.38 103 SER A C 1
ATOM 823 O O . SER A 1 103 ? -7.427 10.204 -6.104 1.00 98.38 103 SER A O 1
ATOM 825 N N . ASN A 1 104 ? -8.238 8.109 -6.176 1.00 98.31 104 ASN A N 1
ATOM 826 C CA . ASN A 1 104 ? -9.368 8.379 -7.060 1.00 98.31 104 ASN A CA 1
ATOM 827 C C . ASN A 1 104 ? -10.488 7.355 -6.818 1.00 98.31 104 ASN A C 1
ATOM 829 O O . ASN A 1 104 ? -10.223 6.163 -6.689 1.00 98.31 104 ASN A O 1
ATOM 833 N N . SER A 1 105 ? -11.740 7.812 -6.768 1.00 97.94 105 SER A N 1
ATOM 834 C CA . SER A 1 105 ? -12.941 6.982 -6.575 1.00 97.94 105 SER A CA 1
ATOM 835 C C . SER A 1 105 ? -13.824 6.859 -7.826 1.00 97.94 105 SER A C 1
ATOM 837 O O . SER A 1 105 ? -14.917 6.294 -7.771 1.00 97.94 105 SER A O 1
ATOM 839 N N . THR A 1 106 ? -13.367 7.392 -8.958 1.00 97.62 106 THR A N 1
ATOM 840 C CA . THR A 1 106 ? -14.081 7.437 -10.246 1.00 97.62 106 THR A CA 1
ATOM 841 C C . THR A 1 106 ? -13.219 6.990 -11.436 1.00 97.62 106 THR A C 1
ATOM 843 O O . THR A 1 106 ? -13.650 7.101 -12.581 1.00 97.62 106 THR A O 1
ATOM 846 N N . LEU A 1 107 ? -12.006 6.482 -11.193 1.00 96.25 107 LEU A N 1
ATOM 847 C CA . LEU A 1 107 ? -11.062 6.074 -12.236 1.00 96.25 107 LEU A CA 1
ATOM 848 C C . LEU A 1 107 ? -11.515 4.766 -12.887 1.00 96.25 107 LEU A C 1
ATOM 850 O O . LEU A 1 107 ? -11.500 3.742 -12.225 1.00 96.25 107 LEU A O 1
ATOM 854 N N . ASN A 1 108 ? -11.858 4.758 -14.173 1.00 96.31 108 ASN A N 1
ATOM 855 C CA . ASN A 1 108 ? -12.263 3.527 -14.859 1.00 96.31 108 ASN A CA 1
ATOM 856 C C . ASN A 1 108 ? -11.081 2.553 -15.037 1.00 96.31 108 ASN A C 1
ATOM 858 O O . ASN A 1 108 ? -10.349 2.647 -16.019 1.00 96.31 108 ASN A O 1
ATOM 862 N N . LEU A 1 109 ? -10.910 1.624 -14.096 1.00 96.50 109 LEU A N 1
ATOM 863 C CA . LEU A 1 109 ? -9.799 0.669 -14.078 1.00 96.50 109 LEU A CA 1
ATOM 864 C C . LEU A 1 109 ? -10.029 -0.531 -14.999 1.00 96.50 109 LEU A C 1
ATOM 866 O O . LEU A 1 109 ? -9.074 -1.090 -15.519 1.00 96.50 109 LEU A O 1
ATOM 870 N N . GLN A 1 110 ? -11.287 -0.937 -15.201 1.00 95.94 110 GLN A N 1
ATOM 871 C CA . GLN A 1 110 ? -11.645 -2.135 -15.977 1.00 95.94 110 GLN A CA 1
ATOM 872 C C . GLN A 1 110 ? -10.934 -3.415 -15.502 1.00 95.94 110 GLN A C 1
ATOM 874 O O . GLN A 1 110 ? -10.636 -4.307 -16.294 1.00 95.94 110 G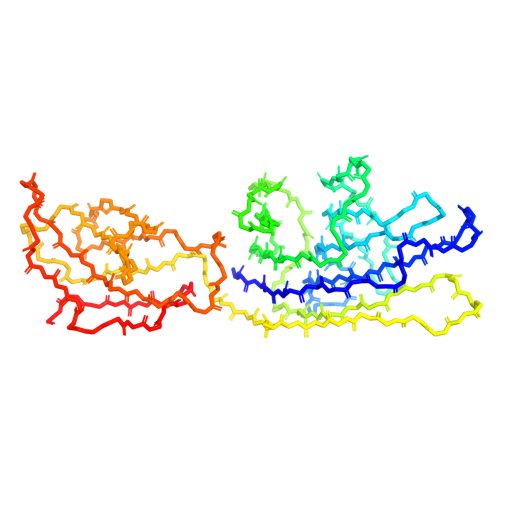LN A O 1
ATOM 879 N N . MET A 1 111 ? -10.670 -3.528 -14.204 1.00 96.69 111 MET A N 1
ATOM 880 C CA . MET A 1 111 ? -9.959 -4.648 -13.596 1.00 96.69 111 MET A CA 1
ATOM 881 C C . MET A 1 111 ? -10.867 -5.448 -12.654 1.00 96.69 111 MET A C 1
ATOM 883 O O . MET A 1 111 ? -10.615 -5.483 -11.449 1.00 96.69 111 MET A O 1
ATOM 887 N N . PRO A 1 112 ? -11.946 -6.090 -13.132 1.00 94.75 112 PRO A N 1
ATOM 888 C CA . PRO A 1 112 ? -12.769 -6.902 -12.247 1.00 94.75 112 PRO A CA 1
ATOM 889 C C . PRO A 1 112 ? -11.919 -8.004 -11.599 1.00 94.75 112 PRO A C 1
ATOM 891 O O . PRO A 1 112 ? -11.039 -8.591 -12.238 1.00 94.75 112 PRO A O 1
ATOM 894 N N . GLY A 1 113 ? -12.182 -8.269 -10.318 1.00 92.88 113 GLY A N 1
ATOM 895 C CA . GLY A 1 113 ? -11.559 -9.381 -9.608 1.00 92.88 113 GLY A CA 1
ATOM 896 C C . GLY A 1 113 ? -11.971 -10.749 -10.190 1.00 92.88 113 GLY A C 1
ATOM 897 O O . GLY A 1 113 ? -12.989 -10.829 -10.882 1.00 92.88 113 GLY A O 1
ATOM 898 N N . PRO A 1 114 ? -11.238 -11.836 -9.878 1.00 95.69 114 PRO A N 1
ATOM 899 C CA . PRO A 1 114 ? -10.119 -11.876 -8.936 1.00 95.69 114 PRO A CA 1
ATOM 900 C C . PRO A 1 114 ? -8.860 -11.181 -9.469 1.00 95.69 114 PRO A C 1
ATOM 902 O O . PRO A 1 114 ? -8.707 -10.996 -10.677 1.00 95.69 114 PRO A O 1
ATOM 905 N N . PHE A 1 115 ? -7.986 -10.762 -8.553 1.00 97.06 115 PHE A N 1
ATOM 906 C CA . PHE A 1 115 ? -6.753 -10.050 -8.883 1.00 97.06 115 PHE A CA 1
ATOM 907 C C . PHE A 1 115 ? -5.559 -10.998 -8.953 1.00 97.06 115 PHE A C 1
ATOM 909 O O . PHE A 1 115 ? -5.384 -11.839 -8.073 1.00 97.06 115 PHE A O 1
ATOM 916 N N . ASN A 1 116 ? -4.706 -10.780 -9.948 1.00 96.38 116 ASN A N 1
ATOM 917 C CA . ASN A 1 116 ? -3.355 -11.310 -10.017 1.00 96.38 116 ASN A CA 1
ATOM 918 C C . ASN A 1 116 ? -2.405 -10.206 -9.556 1.00 96.38 116 ASN A C 1
ATOM 920 O O . ASN A 1 116 ? -2.146 -9.260 -10.297 1.00 96.38 116 ASN A O 1
ATOM 924 N N . ALA A 1 117 ? -1.919 -10.300 -8.321 1.00 97.56 117 ALA A N 1
ATOM 925 C CA . ALA A 1 117 ? -0.835 -9.445 -7.861 1.00 97.56 117 ALA A CA 1
ATOM 926 C C . ALA A 1 117 ? 0.498 -10.138 -8.146 1.00 97.56 117 ALA A C 1
ATOM 928 O O . ALA A 1 117 ? 0.611 -11.345 -7.942 1.00 97.56 117 ALA A O 1
ATOM 929 N N . PHE A 1 118 ? 1.499 -9.394 -8.597 1.00 97.56 118 PHE A N 1
ATOM 930 C CA . PHE A 1 118 ? 2.827 -9.935 -8.865 1.00 97.56 118 PHE A CA 1
ATOM 931 C C . PHE A 1 118 ? 3.892 -8.841 -8.810 1.00 97.56 118 PHE A C 1
ATOM 933 O O . PHE A 1 118 ? 3.599 -7.645 -8.758 1.00 97.56 118 PHE A O 1
ATOM 940 N N . LEU A 1 119 ? 5.142 -9.284 -8.771 1.00 98.12 119 LEU A N 1
ATOM 941 C CA . LEU A 1 119 ? 6.328 -8.448 -8.704 1.00 98.12 119 LEU A CA 1
ATOM 942 C C . LEU A 1 119 ? 7.077 -8.641 -10.012 1.00 98.12 119 LEU A C 1
ATOM 944 O O . LEU A 1 119 ? 7.359 -9.782 -10.384 1.00 98.12 119 LEU A O 1
ATOM 948 N N . GLU A 1 120 ? 7.363 -7.554 -10.713 1.00 95.12 120 GLU A N 1
ATOM 949 C CA . GLU A 1 120 ? 7.959 -7.639 -12.041 1.00 95.12 120 GLU A CA 1
ATOM 950 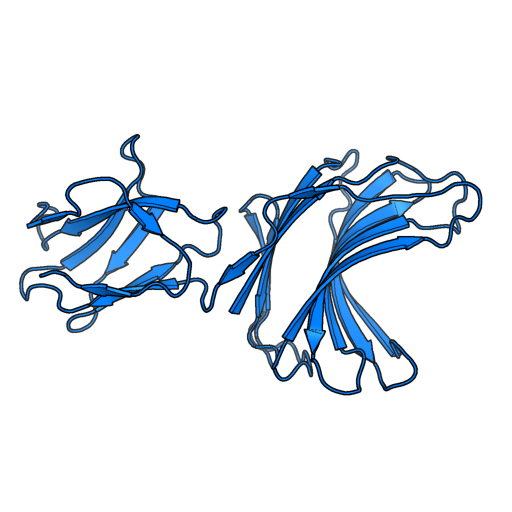C C . GLU A 1 120 ? 9.124 -6.659 -12.187 1.00 95.12 120 GLU A C 1
ATOM 952 O O . GLU A 1 120 ? 8.936 -5.446 -12.030 1.00 95.12 120 GLU A O 1
ATOM 957 N N . PRO A 1 121 ? 10.323 -7.178 -12.499 1.00 95.94 121 PRO A N 1
ATOM 958 C CA . PRO A 1 121 ? 11.387 -6.426 -13.130 1.00 95.94 121 PRO A CA 1
ATOM 959 C C . PRO A 1 121 ? 11.267 -6.559 -14.658 1.00 95.94 121 PRO A C 1
ATOM 961 O O . PRO A 1 121 ? 11.347 -7.666 -15.190 1.00 95.94 121 PRO A O 1
ATOM 964 N N . GLN A 1 122 ? 11.142 -5.444 -15.376 1.00 94.81 122 GLN A N 1
ATOM 965 C CA . GLN A 1 122 ? 11.135 -5.420 -16.842 1.00 94.81 122 GLN A CA 1
ATOM 966 C C . GLN A 1 122 ? 12.174 -4.446 -17.382 1.00 94.81 122 GLN A C 1
ATOM 968 O O . GLN A 1 122 ? 12.371 -3.358 -16.844 1.00 94.81 122 GLN A O 1
ATOM 973 N N . THR A 1 123 ? 12.870 -4.818 -18.454 1.00 95.44 123 THR A N 1
ATOM 974 C CA . THR A 1 123 ? 13.900 -3.956 -19.031 1.00 95.44 123 THR A CA 1
ATOM 975 C C . THR A 1 123 ? 13.955 -4.038 -20.545 1.00 95.44 123 THR A C 1
ATOM 977 O O . THR A 1 123 ? 13.784 -5.103 -21.130 1.00 95.44 123 THR A O 1
ATOM 980 N N . SER A 1 124 ? 14.252 -2.900 -21.167 1.00 95.50 124 SER A N 1
ATOM 981 C CA . SER A 1 124 ? 14.692 -2.815 -22.561 1.00 95.50 124 SER A CA 1
ATOM 982 C C . SER A 1 124 ? 16.215 -2.692 -22.695 1.00 95.50 124 SER A C 1
ATOM 984 O O . SER A 1 124 ? 16.723 -2.557 -23.806 1.00 95.50 124 SER A O 1
ATOM 986 N N . TYR A 1 125 ? 16.956 -2.722 -21.581 1.00 94.88 125 TYR A N 1
ATOM 987 C CA . TYR A 1 125 ? 18.414 -2.725 -21.572 1.00 94.88 125 TYR A CA 1
ATOM 988 C C . TYR A 1 125 ? 18.946 -4.159 -21.660 1.00 94.88 125 TYR A C 1
ATOM 990 O O . TYR A 1 125 ? 18.782 -4.957 -20.742 1.00 94.88 125 TYR A O 1
ATOM 998 N N . ASP A 1 126 ? 19.627 -4.469 -22.758 1.00 93.31 126 ASP A N 1
ATOM 999 C CA . ASP A 1 126 ? 20.175 -5.793 -23.069 1.00 93.31 126 ASP A CA 1
ATOM 1000 C C . ASP A 1 126 ? 21.638 -5.981 -22.628 1.00 93.31 126 ASP A C 1
ATOM 1002 O O . ASP A 1 126 ? 22.194 -7.073 -22.748 1.00 93.31 126 ASP A O 1
ATOM 1006 N N . GLY A 1 127 ? 22.275 -4.937 -22.087 1.00 92.38 127 GLY A N 1
ATOM 1007 C CA . GLY A 1 127 ? 23.698 -4.970 -21.747 1.00 92.38 127 GLY A CA 1
ATOM 1008 C C . GLY A 1 127 ? 24.044 -5.733 -20.464 1.00 92.38 127 GLY A C 1
ATOM 1009 O O . GLY A 1 127 ? 25.214 -6.050 -20.256 1.00 92.38 127 GLY A O 1
ATOM 1010 N N . GLN A 1 128 ? 23.070 -6.027 -19.592 1.00 92.38 128 GLN A N 1
ATOM 1011 C CA . GLN A 1 128 ? 23.269 -6.894 -18.421 1.00 92.38 128 GLN A CA 1
ATOM 1012 C C . GLN A 1 128 ? 21.947 -7.439 -17.863 1.00 92.38 128 GLN A C 1
ATOM 1014 O O . GLN A 1 128 ? 20.881 -6.879 -18.100 1.00 92.38 128 GLN A O 1
ATOM 1019 N N . MET A 1 129 ? 22.035 -8.479 -17.031 1.00 93.38 129 MET A N 1
ATOM 1020 C CA . MET A 1 129 ? 20.902 -8.935 -16.226 1.00 93.38 129 MET A CA 1
ATOM 1021 C C . MET A 1 129 ? 20.587 -7.923 -15.120 1.00 93.38 129 MET A C 1
ATOM 1023 O O . MET A 1 129 ? 21.453 -7.584 -14.312 1.00 93.38 129 MET A O 1
ATOM 1027 N N . LEU A 1 130 ? 19.335 -7.478 -15.072 1.00 95.38 130 LEU A N 1
ATOM 1028 C CA . LEU A 1 130 ? 18.796 -6.618 -14.022 1.00 95.38 130 LEU A CA 1
ATOM 1029 C C . LEU A 1 130 ? 17.839 -7.414 -13.135 1.00 95.38 130 LEU A C 1
ATOM 1031 O O . LEU A 1 130 ? 17.221 -8.375 -13.587 1.00 95.38 130 LEU A O 1
ATOM 1035 N N . TYR A 1 131 ? 17.746 -7.035 -11.863 1.00 95.31 131 TYR A N 1
ATOM 1036 C CA . TYR A 1 131 ? 16.874 -7.698 -10.898 1.00 95.31 131 TYR A CA 1
ATOM 1037 C C . TYR A 1 131 ? 16.379 -6.721 -9.828 1.00 95.31 131 TYR A C 1
ATOM 1039 O O . TYR A 1 131 ? 17.035 -5.724 -9.507 1.00 95.31 131 TYR A O 1
ATOM 1047 N N . GLY A 1 132 ? 15.196 -7.007 -9.289 1.00 96.06 132 GLY A N 1
ATOM 1048 C CA . GLY A 1 132 ? 14.631 -6.339 -8.122 1.00 96.06 132 GLY A CA 1
ATOM 1049 C C . GLY A 1 132 ? 14.815 -7.189 -6.867 1.00 96.06 132 GLY A C 1
ATOM 1050 O O . GLY A 1 132 ? 14.920 -8.414 -6.945 1.00 96.06 132 GLY A O 1
ATOM 1051 N N . ILE A 1 133 ? 14.847 -6.550 -5.699 1.00 98.19 133 ILE A N 1
ATOM 1052 C CA . ILE A 1 133 ? 14.690 -7.242 -4.413 1.00 98.19 133 ILE A CA 1
ATOM 1053 C C . ILE A 1 133 ? 13.347 -6.822 -3.832 1.00 98.19 133 ILE A C 1
ATOM 1055 O O . ILE A 1 133 ? 13.052 -5.631 -3.755 1.00 98.19 133 ILE A O 1
ATOM 1059 N N . TYR A 1 134 ? 12.564 -7.799 -3.391 1.00 98.25 134 TYR A N 1
ATOM 1060 C CA . TYR A 1 134 ? 11.242 -7.571 -2.825 1.00 98.25 134 TYR A CA 1
ATOM 1061 C C . TYR A 1 134 ? 11.178 -8.135 -1.413 1.00 98.25 134 TYR A C 1
ATOM 1063 O O . TYR A 1 134 ? 11.696 -9.221 -1.141 1.00 98.25 134 TYR A O 1
ATOM 1071 N N . LYS A 1 135 ? 10.552 -7.388 -0.510 1.00 98.44 135 LYS A N 1
ATOM 1072 C CA . LYS A 1 135 ? 10.269 -7.814 0.859 1.00 98.44 135 LYS A CA 1
ATOM 1073 C C . LYS A 1 135 ? 8.817 -7.537 1.194 1.00 98.44 135 LYS A C 1
ATOM 1075 O O . LYS A 1 135 ? 8.190 -6.680 0.579 1.00 98.44 135 LYS A O 1
ATOM 1080 N N . ASP A 1 136 ? 8.322 -8.283 2.174 1.00 97.44 136 ASP A N 1
ATOM 1081 C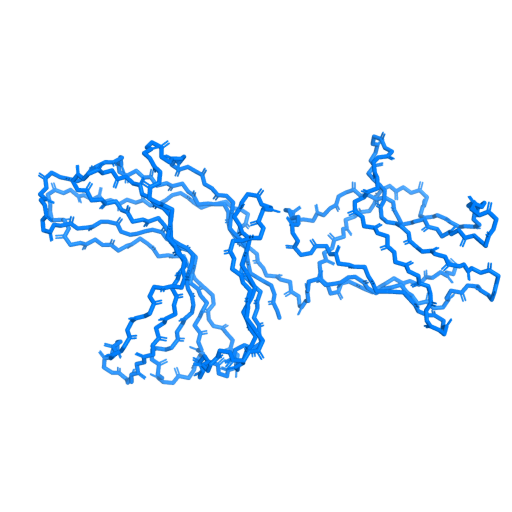 CA . ASP A 1 136 ? 7.004 -8.073 2.764 1.00 97.44 136 ASP A CA 1
ATOM 1082 C C . ASP A 1 136 ? 5.888 -8.085 1.710 1.00 97.44 136 ASP A C 1
ATOM 1084 O O . ASP A 1 136 ? 4.977 -7.274 1.724 1.00 97.44 136 ASP A O 1
ATOM 1088 N N . TYR A 1 137 ? 5.960 -9.020 0.761 1.00 98.06 137 TYR A N 1
ATOM 1089 C CA . TYR A 1 137 ? 4.927 -9.175 -0.254 1.00 98.06 137 TYR A CA 1
ATOM 1090 C C . TYR A 1 137 ? 3.682 -9.845 0.340 1.00 98.06 137 TYR A C 1
ATOM 1092 O O . TYR A 1 137 ? 3.712 -11.030 0.683 1.00 98.06 137 TYR A O 1
ATOM 1100 N N . TYR A 1 138 ? 2.592 -9.089 0.479 1.00 98.00 138 TYR A N 1
ATOM 1101 C CA . TYR A 1 138 ? 1.333 -9.589 1.034 1.00 98.00 138 TYR A CA 1
ATOM 1102 C C . TYR A 1 138 ? 0.105 -8.880 0.457 1.00 98.00 138 TYR A C 1
ATOM 1104 O O . TYR A 1 138 ? 0.184 -7.841 -0.200 1.00 98.00 138 TYR A O 1
ATOM 1112 N N . SER A 1 139 ? -1.064 -9.448 0.753 1.00 97.69 139 SER A N 1
ATOM 1113 C CA . SER A 1 139 ? -2.365 -8.834 0.498 1.00 97.69 139 SER A CA 1
ATOM 1114 C C . SER A 1 139 ? -3.244 -8.869 1.742 1.00 97.69 139 SER A C 1
ATOM 1116 O O . SER A 1 139 ? -3.174 -9.824 2.516 1.00 97.69 139 SER A O 1
ATOM 1118 N N . ALA A 1 140 ? -4.120 -7.879 1.880 1.00 97.69 140 ALA A N 1
ATOM 1119 C CA . ALA A 1 140 ? -5.151 -7.814 2.907 1.00 97.69 140 ALA A CA 1
ATOM 1120 C C . ALA A 1 140 ? -6.529 -7.578 2.260 1.00 97.69 140 ALA A C 1
ATOM 1122 O O . ALA A 1 140 ? -6.639 -7.042 1.149 1.00 97.69 140 ALA A O 1
ATOM 1123 N N . THR A 1 141 ? -7.605 -8.016 2.912 1.00 96.81 141 THR A N 1
ATOM 1124 C CA . THR A 1 141 ? -8.949 -7.976 2.306 1.00 96.81 141 THR A CA 1
ATOM 1125 C C . THR A 1 141 ? -9.509 -6.552 2.235 1.00 96.81 141 THR A C 1
ATOM 1127 O O . THR A 1 141 ? -10.203 -6.218 1.270 1.00 96.81 141 THR A O 1
ATOM 1130 N N . ASP A 1 142 ? -9.124 -5.686 3.172 1.00 96.12 142 ASP A N 1
ATOM 1131 C CA . ASP A 1 142 ? -9.536 -4.282 3.265 1.00 96.12 142 ASP A CA 1
ATOM 1132 C C . ASP A 1 142 ? -8.354 -3.397 3.712 1.00 96.12 142 ASP A C 1
ATOM 1134 O O . ASP A 1 142 ? -7.301 -3.897 4.094 1.00 96.12 142 ASP A O 1
ATOM 1138 N N . GLU A 1 143 ? -8.522 -2.079 3.659 1.00 96.88 143 GLU A N 1
ATOM 1139 C CA . GLU A 1 143 ? -7.631 -1.096 4.287 1.00 96.88 143 GLU A CA 1
ATOM 1140 C C . GLU A 1 143 ? -8.051 -0.757 5.727 1.00 96.88 143 GLU A C 1
ATOM 1142 O O . GLU A 1 143 ? -7.304 -0.124 6.471 1.00 96.88 143 GLU A O 1
ATOM 1147 N N . ASN A 1 144 ? -9.243 -1.200 6.131 1.00 98.19 144 ASN A N 1
ATOM 1148 C CA . ASN A 1 144 ? -9.837 -0.891 7.421 1.00 98.19 144 ASN A CA 1
ATOM 1149 C C . ASN A 1 144 ? -9.901 -2.098 8.354 1.00 98.19 144 ASN A C 1
ATOM 1151 O O . ASN A 1 144 ? -10.117 -3.226 7.925 1.00 98.19 144 ASN A O 1
ATOM 1155 N N . VAL A 1 145 ? -9.833 -1.844 9.654 1.00 98.19 145 VAL A N 1
ATOM 1156 C CA . VAL A 1 145 ? -10.109 -2.809 10.722 1.00 98.19 145 VAL A CA 1
ATOM 1157 C C . VAL A 1 145 ? -11.484 -2.521 11.300 1.00 98.19 145 VAL A C 1
ATOM 1159 O O . VAL A 1 145 ? -11.814 -1.368 11.580 1.00 98.19 145 VAL A O 1
ATOM 1162 N N . LYS A 1 146 ? -12.282 -3.562 11.539 1.00 98.19 146 LYS A N 1
ATOM 1163 C CA . LYS A 1 146 ? -13.592 -3.421 12.181 1.00 98.19 146 LYS A CA 1
ATOM 1164 C C . LYS A 1 146 ? -13.539 -3.896 13.625 1.00 98.19 146 LYS A C 1
ATOM 1166 O O . LYS A 1 146 ? -13.129 -5.016 13.907 1.00 98.19 146 LYS A O 1
ATOM 1171 N N . VAL A 1 147 ? -14.058 -3.091 14.543 1.00 97.94 147 VAL A N 1
ATOM 1172 C CA . VAL A 1 147 ? -14.320 -3.506 15.927 1.00 97.94 147 VAL A CA 1
ATOM 1173 C C . VAL A 1 147 ? -15.823 -3.506 16.159 1.00 97.94 147 VAL A C 1
ATOM 1175 O O . VAL A 1 147 ? -16.519 -2.566 15.785 1.00 97.94 147 VAL A O 1
ATOM 1178 N N . SER A 1 148 ? -16.339 -4.592 16.725 1.00 97.44 148 SER A N 1
ATOM 1179 C CA . SER A 1 148 ? -17.770 -4.861 16.885 1.00 97.44 148 SER A CA 1
ATOM 1180 C C . SER A 1 148 ? -18.141 -5.192 18.331 1.00 97.44 148 SER A C 1
ATOM 1182 O O . SER A 1 148 ? -17.265 -5.365 19.181 1.00 97.44 148 SER A O 1
ATOM 1184 N N . ASN A 1 149 ? -19.448 -5.284 18.603 1.00 95.12 149 ASN A N 1
ATOM 1185 C CA . ASN A 1 149 ? -20.013 -5.543 19.932 1.00 95.12 149 ASN A CA 1
ATOM 1186 C C . ASN A 1 149 ? -19.532 -4.539 20.989 1.00 95.12 149 ASN A C 1
ATOM 1188 O O . ASN A 1 149 ? -19.298 -4.898 22.138 1.00 95.12 149 ASN A O 1
ATOM 1192 N N . LEU A 1 150 ? -19.356 -3.281 20.584 1.00 95.75 150 LEU A N 1
ATOM 1193 C CA . LEU A 1 150 ? -18.869 -2.239 21.478 1.00 95.75 150 LEU A CA 1
ATOM 1194 C C . LEU A 1 150 ? -19.908 -1.943 22.580 1.00 95.75 150 LEU A C 1
ATOM 1196 O O . LEU A 1 150 ? -21.103 -1.886 22.272 1.00 95.75 150 LEU A O 1
ATOM 1200 N N . PRO A 1 151 ? -19.481 -1.761 23.848 1.00 93.12 151 PRO A N 1
ATOM 1201 C CA . PRO A 1 151 ? -20.372 -1.391 24.947 1.00 93.12 151 PRO A CA 1
ATOM 1202 C C . PRO A 1 151 ? -21.167 -0.116 24.651 1.00 93.12 151 PRO A C 1
ATOM 1204 O O . PRO A 1 151 ? -20.678 0.785 23.975 1.00 93.12 151 PRO A O 1
ATOM 1207 N N . THR A 1 152 ? -22.369 0.013 25.214 1.00 93.69 152 THR A N 1
ATOM 1208 C CA . THR A 1 152 ? -23.248 1.172 24.965 1.00 93.69 152 THR A CA 1
ATOM 1209 C C . THR A 1 152 ? -22.690 2.497 25.481 1.00 93.69 152 THR A C 1
ATOM 1211 O O . THR A 1 152 ? -23.118 3.552 25.028 1.00 93.69 152 THR A O 1
ATOM 1214 N N . ASN A 1 153 ? -21.765 2.458 26.442 1.00 94.50 153 ASN A N 1
ATOM 1215 C CA . ASN A 1 153 ? -21.070 3.635 26.961 1.00 94.50 153 ASN A CA 1
ATOM 1216 C C . ASN A 1 153 ? -19.772 3.960 26.199 1.00 94.50 153 ASN A C 1
ATOM 1218 O O . ASN A 1 153 ? -19.096 4.924 26.550 1.00 94.50 153 ASN A O 1
ATOM 1222 N N . ALA A 1 154 ? -19.398 3.165 25.193 1.00 96.69 154 ALA A N 1
ATOM 1223 C CA . ALA A 1 154 ? -18.229 3.432 24.371 1.00 96.69 154 ALA A CA 1
ATOM 1224 C C . ALA A 1 154 ? -18.498 4.610 23.416 1.00 96.69 154 ALA A C 1
ATOM 1226 O O . ALA A 1 154 ? -19.584 4.725 22.850 1.00 96.69 154 ALA A O 1
ATOM 1227 N N . ALA A 1 155 ? -17.487 5.447 23.187 1.00 97.38 155 ALA A N 1
ATOM 1228 C CA . ALA A 1 155 ? -17.541 6.572 22.253 1.00 97.38 155 ALA A CA 1
ATOM 1229 C C . ALA A 1 155 ? -16.519 6.455 21.114 1.00 97.38 155 ALA A C 1
ATOM 1231 O O . ALA A 1 155 ? -16.834 6.790 19.969 1.00 97.38 155 ALA A O 1
ATOM 1232 N N . THR A 1 156 ? -15.309 5.965 21.400 1.00 98.00 156 THR A N 1
ATOM 1233 C CA . THR A 1 156 ? -14.232 5.848 20.408 1.00 98.00 156 THR A CA 1
ATOM 1234 C C . THR A 1 156 ? -13.439 4.557 20.566 1.00 98.00 156 THR A C 1
ATOM 1236 O O . THR A 1 156 ? -13.379 3.949 21.639 1.00 98.00 156 THR A O 1
ATOM 1239 N N . VAL A 1 157 ? -12.810 4.142 19.469 1.00 98.38 157 VAL A N 1
ATOM 1240 C CA . VAL A 1 157 ? -11.839 3.048 19.431 1.00 98.38 157 VAL A CA 1
ATOM 1241 C C . VAL A 1 157 ? -10.530 3.590 18.877 1.00 98.38 157 VAL A C 1
ATOM 1243 O O . VAL A 1 157 ? -10.543 4.367 17.924 1.00 98.38 157 VAL A O 1
ATOM 1246 N N . SER A 1 158 ? -9.407 3.163 19.447 1.00 98.50 158 SER A N 1
ATOM 1247 C CA . SER A 1 158 ? -8.073 3.509 18.961 1.00 98.50 158 SER A CA 1
ATOM 1248 C C . SER A 1 158 ? -7.174 2.284 18.863 1.00 98.50 158 SER A C 1
ATOM 1250 O O . SER A 1 158 ? -7.206 1.404 19.723 1.00 98.50 158 SER A O 1
ATOM 1252 N N . ILE A 1 159 ? -6.327 2.263 17.839 1.00 98.56 159 ILE A N 1
ATOM 1253 C CA . ILE A 1 159 ? -5.184 1.356 17.729 1.00 98.56 159 ILE A CA 1
ATOM 1254 C C . ILE A 1 159 ? -3.959 2.113 18.237 1.00 98.56 159 ILE A C 1
ATOM 1256 O O . ILE A 1 159 ? -3.632 3.179 17.714 1.00 98.56 159 ILE A O 1
ATOM 1260 N N . VAL A 1 160 ? -3.306 1.579 19.268 1.00 98.25 160 VAL A N 1
ATOM 1261 C CA . VAL A 1 160 ? -2.205 2.238 19.982 1.00 98.25 160 VAL A CA 1
ATOM 1262 C C . VAL A 1 160 ? -0.986 1.325 20.018 1.00 98.25 160 VAL A C 1
ATOM 1264 O O . VAL A 1 160 ? -1.096 0.175 20.442 1.00 98.25 160 VAL A O 1
ATOM 1267 N N . ASP A 1 161 ? 0.165 1.820 19.571 1.00 96.75 161 ASP A N 1
ATOM 1268 C CA . ASP A 1 161 ? 1.410 1.048 19.572 1.00 96.75 161 ASP A CA 1
ATOM 1269 C C . ASP A 1 161 ? 2.015 0.889 20.983 1.00 96.75 161 ASP A C 1
ATOM 1271 O O . ASP A 1 161 ? 1.529 1.441 21.975 1.00 96.75 161 ASP A O 1
ATOM 1275 N N . SER A 1 162 ? 3.106 0.123 21.083 1.00 94.94 162 SER A N 1
ATOM 1276 C CA . SER A 1 162 ? 3.816 -0.109 22.349 1.00 94.94 162 SER A CA 1
ATOM 1277 C C . SER A 1 162 ? 4.455 1.147 22.952 1.00 94.94 162 SER A C 1
ATOM 1279 O O . SER A 1 162 ? 4.773 1.155 24.138 1.00 94.94 162 SER A O 1
ATOM 1281 N N . SER A 1 163 ? 4.664 2.191 22.149 1.00 96.38 163 SER A N 1
ATOM 1282 C CA . SER A 1 163 ? 5.205 3.482 22.581 1.00 96.38 163 SER A CA 1
ATOM 1283 C C . SER A 1 163 ? 4.108 4.455 23.028 1.00 96.38 163 SER A C 1
ATOM 1285 O O . SER A 1 163 ? 4.420 5.538 23.516 1.00 96.38 163 SER A O 1
ATOM 1287 N N . GLY A 1 164 ? 2.835 4.069 22.905 1.00 94.81 164 GLY A N 1
ATOM 1288 C CA . GLY A 1 164 ? 1.686 4.894 23.262 1.00 94.81 164 GLY A CA 1
ATOM 1289 C C . GLY A 1 164 ? 1.197 5.806 22.136 1.00 94.81 164 GLY A C 1
ATOM 1290 O O . GLY A 1 164 ? 0.288 6.602 22.373 1.00 94.81 164 GLY A O 1
ATOM 1291 N N . ASN A 1 165 ? 1.743 5.695 20.922 1.00 97.06 165 ASN A N 1
ATOM 1292 C CA . ASN A 1 165 ? 1.273 6.485 19.790 1.00 97.06 165 ASN A CA 1
ATOM 1293 C C . ASN A 1 165 ? -0.050 5.925 19.272 1.00 97.06 165 ASN A C 1
ATOM 1295 O O . ASN A 1 165 ? -0.212 4.716 19.090 1.00 97.06 165 ASN A O 1
ATOM 1299 N N . ILE A 1 166 ? -0.991 6.820 18.981 1.00 97.69 166 ILE A N 1
ATOM 1300 C CA . ILE A 1 166 ? -2.248 6.462 18.326 1.00 97.69 166 ILE A CA 1
ATOM 1301 C C . ILE A 1 166 ? -1.979 6.328 16.828 1.00 97.69 166 ILE A C 1
ATOM 1303 O O . ILE A 1 166 ? -1.651 7.306 16.158 1.00 97.69 166 ILE A O 1
ATOM 1307 N N . LEU A 1 167 ? -2.138 5.116 16.305 1.00 97.88 167 LEU A N 1
ATOM 1308 C CA . LEU A 1 167 ? -1.981 4.818 14.883 1.00 97.88 167 LEU A CA 1
ATOM 1309 C C . LEU A 1 167 ? -3.277 5.107 14.113 1.00 97.88 167 LEU A C 1
ATOM 1311 O O . LEU A 1 167 ? -3.273 5.716 13.046 1.00 97.88 167 LEU A O 1
ATOM 1315 N N . ALA A 1 168 ? -4.409 4.715 14.689 1.00 98.06 168 ALA A N 1
ATOM 1316 C CA . ALA A 1 168 ? -5.725 4.993 14.137 1.00 98.06 168 ALA A CA 1
ATOM 1317 C C . ALA A 1 168 ? -6.717 5.245 15.267 1.00 98.06 168 ALA A C 1
ATOM 1319 O O . ALA A 1 168 ? -6.597 4.666 16.347 1.00 98.06 168 ALA A O 1
ATOM 1320 N N . THR A 1 169 ? -7.709 6.090 15.012 1.00 98.12 169 THR A N 1
ATOM 1321 C CA . THR A 1 169 ? -8.831 6.311 15.922 1.00 98.12 169 THR A CA 1
ATOM 1322 C C . THR A 1 169 ? -10.095 6.557 15.118 1.00 98.12 169 THR A C 1
ATOM 1324 O O . THR A 1 169 ? -10.039 7.178 14.055 1.00 98.12 169 THR A O 1
ATOM 1327 N N . ALA A 1 170 ? -11.223 6.050 15.600 1.00 98.00 170 ALA A N 1
ATOM 1328 C CA . ALA A 1 170 ? -12.508 6.252 14.954 1.00 98.00 170 ALA A CA 1
ATOM 1329 C C . ALA A 1 170 ? -13.646 6.352 15.979 1.00 98.00 170 ALA A C 1
ATOM 1331 O O . ALA A 1 170 ? -13.598 5.710 17.039 1.00 98.00 170 ALA A O 1
ATOM 1332 N N . PRO A 1 171 ? -14.692 7.142 15.672 1.00 97.38 171 PRO A N 1
ATOM 1333 C CA . PRO A 1 171 ? -15.908 7.158 16.467 1.00 97.38 171 PRO A CA 1
ATOM 1334 C C . PRO A 1 171 ? -16.662 5.832 16.332 1.00 97.38 171 PRO A C 1
ATOM 1336 O O . PRO A 1 171 ? -16.409 5.012 15.440 1.00 97.38 171 PRO A O 1
ATOM 1339 N N . ILE A 1 172 ? -17.622 5.632 17.225 1.00 95.12 172 ILE A N 1
ATOM 1340 C CA . ILE A 1 172 ? -18.530 4.490 17.183 1.00 95.12 172 ILE A CA 1
ATOM 1341 C C . ILE A 1 172 ? -19.804 4.873 16.438 1.00 95.12 172 ILE A C 1
ATOM 1343 O O . ILE A 1 172 ? -20.407 5.912 16.686 1.00 95.12 172 ILE A O 1
ATOM 1347 N N . THR A 1 173 ? -20.222 4.006 15.520 1.00 92.94 173 THR A N 1
ATOM 1348 C CA . THR A 1 173 ? -21.504 4.086 14.818 1.00 92.94 173 THR A CA 1
ATOM 1349 C C . THR A 1 173 ? -22.289 2.809 15.111 1.00 92.94 173 THR A C 1
ATOM 1351 O O . THR A 1 173 ? -21.890 1.707 14.717 1.00 92.94 173 THR A O 1
ATOM 1354 N N . GLY A 1 174 ? -23.390 2.941 15.856 1.00 90.38 174 GLY A N 1
ATOM 1355 C CA . GLY A 1 174 ? -24.127 1.795 16.391 1.00 90.38 174 GLY A CA 1
ATOM 1356 C C . GLY A 1 174 ? -23.280 1.018 17.403 1.00 90.38 174 GLY A C 1
ATOM 1357 O O . GLY A 1 174 ? -22.835 1.581 18.394 1.00 90.38 174 GLY A O 1
ATOM 1358 N N . SER A 1 175 ? -23.040 -0.268 17.148 1.00 93.50 175 SER A N 1
ATOM 1359 C CA . SER A 1 175 ? -22.178 -1.134 17.973 1.00 93.50 175 SER A CA 1
ATOM 1360 C C . SER A 1 175 ? -20.808 -1.404 17.338 1.00 93.50 175 SER A C 1
ATOM 1362 O O . SER A 1 175 ? -20.127 -2.368 17.705 1.00 93.50 175 SER A O 1
ATOM 1364 N N . THR A 1 176 ? -20.418 -0.591 16.350 1.00 97.12 176 THR A N 1
ATOM 1365 C CA . THR A 1 176 ? -19.224 -0.824 15.530 1.00 97.12 176 THR A CA 1
ATOM 1366 C C . THR A 1 176 ? -18.354 0.414 15.368 1.00 97.12 176 THR A C 1
ATOM 1368 O O . THR A 1 176 ? -18.844 1.538 15.407 1.00 97.12 176 THR A O 1
ATOM 1371 N N . SER A 1 177 ? -17.064 0.196 15.138 1.00 97.94 177 SER A N 1
ATOM 1372 C CA . SER A 1 177 ? -16.102 1.219 14.734 1.00 97.94 177 SER A CA 1
ATOM 1373 C C . SER A 1 177 ? -15.217 0.668 13.616 1.00 97.94 177 SER A C 1
ATOM 1375 O O . SER A 1 177 ? -14.926 -0.531 13.596 1.00 97.94 177 SER A O 1
ATOM 1377 N N . ILE A 1 178 ? -14.837 1.526 12.670 1.00 98.19 178 ILE A N 1
ATOM 1378 C CA . ILE A 1 178 ? -14.041 1.180 11.488 1.00 98.19 178 ILE A CA 1
ATOM 1379 C C . ILE A 1 178 ? -12.805 2.078 11.494 1.00 98.19 178 ILE A C 1
ATOM 1381 O O . ILE A 1 178 ? -12.942 3.298 11.452 1.00 98.19 178 ILE A O 1
ATOM 1385 N N . LEU A 1 179 ? -11.617 1.481 11.583 1.00 98.38 179 LEU A N 1
ATOM 1386 C CA . LEU A 1 179 ? -10.342 2.187 11.696 1.00 98.38 179 LEU A CA 1
ATOM 1387 C C . LEU A 1 179 ? -9.503 1.978 10.436 1.00 98.38 179 LEU A C 1
ATOM 1389 O O . LEU A 1 179 ? -9.184 0.838 10.110 1.00 98.38 179 LEU A O 1
ATOM 1393 N N . ASP A 1 180 ? -9.108 3.062 9.772 1.00 97.56 180 ASP A N 1
ATOM 1394 C CA . ASP A 1 180 ? -8.209 3.013 8.612 1.00 97.56 180 ASP A CA 1
ATOM 1395 C C . ASP A 1 180 ? -6.771 2.706 9.064 1.00 97.56 180 ASP A C 1
ATOM 1397 O O . ASP A 1 180 ? -6.180 3.443 9.862 1.00 97.56 180 ASP A O 1
ATOM 1401 N N . VAL A 1 181 ? -6.216 1.608 8.551 1.00 97.94 181 VAL A N 1
ATOM 1402 C CA . VAL A 1 181 ? -4.824 1.189 8.766 1.00 97.94 181 VAL A CA 1
ATOM 1403 C C . VAL A 1 181 ? -4.046 1.054 7.453 1.00 97.94 181 VAL A C 1
ATOM 1405 O O . VAL A 1 181 ? -2.884 0.655 7.479 1.00 97.94 181 VAL A O 1
ATOM 1408 N N . GLY A 1 182 ? -4.647 1.404 6.312 1.00 96.69 182 GLY A N 1
ATOM 1409 C CA . GLY A 1 182 ? -4.117 1.115 4.976 1.00 96.69 182 GLY A CA 1
ATOM 1410 C C . GLY A 1 182 ? -2.815 1.832 4.637 1.00 96.69 182 GLY A C 1
ATOM 1411 O O . GLY A 1 182 ? -2.077 1.386 3.765 1.00 96.69 182 GLY A O 1
ATOM 1412 N N . LYS A 1 183 ? -2.509 2.923 5.345 1.00 96.88 183 LYS A N 1
ATOM 1413 C CA . LYS A 1 183 ? -1.252 3.669 5.191 1.00 96.88 183 LYS A CA 1
ATOM 1414 C C . LYS A 1 183 ? -0.040 2.999 5.849 1.00 96.88 183 LYS A C 1
ATOM 1416 O O . LYS A 1 183 ? 1.072 3.490 5.690 1.00 96.88 183 LYS A O 1
ATOM 1421 N N . TYR A 1 184 ? -0.243 1.975 6.674 1.00 97.62 184 TYR A N 1
ATOM 1422 C CA . TYR A 1 184 ? 0.827 1.375 7.463 1.00 97.62 184 TYR A CA 1
ATOM 1423 C C . TYR A 1 184 ? 1.391 0.119 6.811 1.00 97.62 184 TYR A C 1
ATOM 1425 O O . TYR A 1 184 ? 0.673 -0.641 6.169 1.00 97.62 184 TYR A O 1
ATOM 1433 N N . HIS A 1 185 ? 2.666 -0.148 7.086 1.00 96.50 185 HIS A N 1
ATOM 1434 C CA . HIS A 1 185 ? 3.260 -1.455 6.854 1.00 96.50 185 HIS A CA 1
ATOM 1435 C C . HIS A 1 185 ? 2.639 -2.476 7.822 1.00 96.50 185 HIS A C 1
ATOM 1437 O O . HIS A 1 185 ? 2.758 -2.345 9.045 1.00 96.50 185 HIS A O 1
ATOM 1443 N N . LEU A 1 186 ? 1.951 -3.480 7.279 1.00 97.12 186 LEU A N 1
ATOM 1444 C CA . LEU A 1 186 ? 1.231 -4.501 8.032 1.00 97.12 186 LEU A CA 1
ATOM 1445 C C . LEU A 1 186 ? 2.069 -5.779 8.224 1.00 97.12 186 LEU A C 1
ATOM 1447 O O . LEU A 1 186 ? 2.911 -6.103 7.391 1.00 97.12 186 LEU A O 1
ATOM 1451 N N . PRO A 1 187 ? 1.811 -6.554 9.292 1.00 97.50 187 PRO A N 1
ATOM 1452 C CA . PRO A 1 187 ? 0.851 -6.268 10.356 1.00 97.50 187 PRO A CA 1
ATOM 1453 C C . PRO A 1 187 ? 1.344 -5.204 11.333 1.00 97.50 187 PRO A C 1
ATOM 1455 O O . PRO A 1 187 ? 2.496 -5.224 11.775 1.00 97.50 187 PRO A O 1
ATOM 1458 N N . LEU A 1 188 ? 0.419 -4.363 11.798 1.00 97.56 188 LEU A N 1
ATOM 1459 C CA . LEU A 1 188 ? 0.673 -3.545 12.980 1.00 97.56 188 LEU A CA 1
ATOM 1460 C C . LEU A 1 188 ? 0.855 -4.450 14.198 1.00 97.56 188 LEU A C 1
ATOM 1462 O O . LEU A 1 188 ? 0.208 -5.488 14.311 1.00 97.56 188 LEU A O 1
ATOM 1466 N N . THR A 1 189 ? 1.714 -4.041 15.130 1.00 97.88 189 THR A N 1
ATOM 1467 C CA . THR A 1 189 ? 1.823 -4.668 16.456 1.00 97.88 189 THR A CA 1
ATOM 1468 C C . THR A 1 189 ? 1.374 -3.660 17.501 1.00 97.88 189 THR A C 1
ATOM 1470 O O . THR A 1 189 ? 2.139 -2.775 17.876 1.00 97.88 189 THR A O 1
ATOM 1473 N N . ALA A 1 190 ? 0.112 -3.750 17.912 1.00 98.25 190 ALA A N 1
ATOM 1474 C CA . ALA A 1 190 ? -0.547 -2.698 18.681 1.00 98.25 190 ALA A CA 1
ATOM 1475 C C . ALA A 1 190 ? -1.670 -3.249 19.568 1.00 98.25 190 ALA A C 1
ATOM 1477 O O . ALA A 1 190 ? -2.135 -4.375 19.393 1.00 98.25 190 ALA A O 1
ATOM 1478 N N . ASN A 1 191 ? -2.114 -2.442 20.525 1.00 98.38 191 ASN A N 1
ATOM 1479 C CA . ASN A 1 191 ? -3.316 -2.694 21.305 1.00 98.38 191 ASN A CA 1
ATOM 1480 C C . ASN A 1 191 ? -4.529 -2.020 20.660 1.00 98.38 191 ASN A C 1
ATOM 1482 O O . ASN A 1 191 ? -4.440 -0.887 20.190 1.00 98.38 191 ASN A O 1
ATOM 1486 N N . ILE A 1 192 ? -5.685 -2.676 20.732 1.00 98.19 192 ILE A N 1
ATOM 1487 C CA . ILE A 1 192 ? -6.980 -2.037 20.469 1.00 98.19 192 ILE A CA 1
ATOM 1488 C C . ILE A 1 192 ? -7.540 -1.577 21.807 1.00 98.19 192 ILE A C 1
ATOM 1490 O O . ILE A 1 192 ? -7.698 -2.392 22.719 1.00 98.19 192 ILE A O 1
ATOM 1494 N N . LYS A 1 193 ? -7.824 -0.280 21.917 1.00 97.81 193 LYS A N 1
ATOM 1495 C CA . LYS A 1 193 ? -8.327 0.385 23.120 1.00 97.81 193 LYS A CA 1
ATOM 1496 C C . LYS A 1 193 ? -9.666 1.045 22.834 1.00 97.81 193 LYS A C 1
ATOM 1498 O O . LYS A 1 193 ? -9.861 1.620 21.768 1.00 97.81 193 LYS A O 1
ATOM 1503 N N . ILE A 1 194 ? -10.577 0.961 23.792 1.00 97.81 194 ILE A N 1
ATOM 1504 C CA . ILE A 1 194 ? -11.932 1.503 23.699 1.00 97.81 194 ILE A CA 1
ATOM 1505 C C . ILE A 1 194 ? -12.096 2.531 24.808 1.00 97.81 194 ILE A C 1
ATOM 1507 O O . ILE A 1 194 ? -11.746 2.254 25.960 1.00 97.81 194 ILE A O 1
ATOM 1511 N N . TYR A 1 195 ? -12.643 3.690 24.460 1.00 97.62 195 TYR A N 1
ATOM 1512 C CA . TYR A 1 195 ? -12.829 4.812 25.371 1.00 97.62 195 TYR A CA 1
ATOM 1513 C C . TYR A 1 195 ? -14.294 5.236 25.426 1.00 97.62 195 TYR A C 1
ATOM 1515 O O . TYR A 1 195 ? -15.020 5.109 24.438 1.00 97.62 195 TYR A O 1
ATOM 1523 N N . ASP A 1 196 ? -14.727 5.739 26.578 1.00 96.75 196 ASP A N 1
ATOM 1524 C CA . ASP A 1 196 ? -16.028 6.390 26.740 1.00 96.75 196 ASP A CA 1
ATOM 1525 C C . ASP A 1 196 ? -16.005 7.866 26.292 1.00 96.75 196 ASP A C 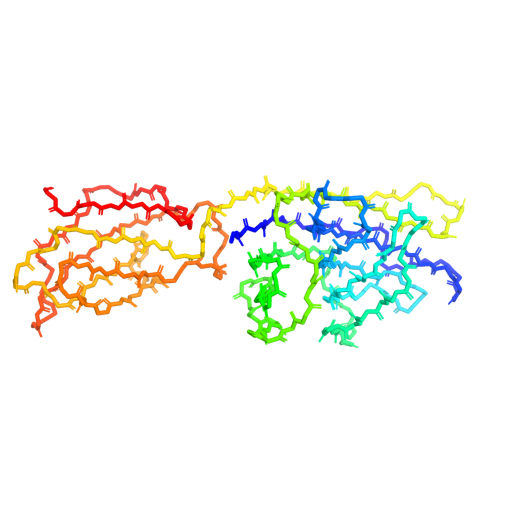1
ATOM 1527 O O . ASP A 1 196 ? -14.986 8.393 25.838 1.00 96.75 196 ASP A O 1
ATOM 1531 N N . SER A 1 197 ? -17.141 8.560 26.415 1.00 96.31 197 SER A N 1
ATOM 1532 C CA . SER A 1 197 ? -17.273 9.977 26.036 1.00 96.31 197 SER A CA 1
ATOM 1533 C C . SER A 1 197 ? -16.429 10.933 26.885 1.00 96.31 197 SER A C 1
ATOM 1535 O O . SER A 1 197 ? -16.226 12.079 26.493 1.00 96.31 197 SER A O 1
ATOM 1537 N N . SER A 1 198 ? -15.939 10.475 28.038 1.00 96.69 198 SER A N 1
ATOM 1538 C CA . SER A 1 198 ? -15.043 11.216 28.929 1.00 96.69 198 SER A CA 1
ATOM 1539 C C . SER A 1 198 ? -13.570 10.904 28.646 1.00 96.69 198 SER A C 1
ATOM 1541 O O . SER A 1 198 ? -12.700 11.317 29.409 1.00 96.69 198 SER A O 1
ATOM 1543 N N . SER A 1 199 ? -13.275 10.189 27.551 1.00 94.38 199 SER A N 1
ATOM 1544 C CA . SER A 1 199 ? -11.931 9.724 27.180 1.00 94.38 199 SER A CA 1
ATOM 1545 C C . SER A 1 199 ? -11.301 8.763 28.196 1.00 94.38 199 SER A C 1
ATOM 1547 O O . SER A 1 199 ? -10.083 8.572 28.200 1.00 94.38 199 SER A O 1
ATOM 1549 N N . MET A 1 200 ? -12.110 8.118 29.039 1.00 96.81 200 MET A N 1
ATOM 1550 C CA . MET A 1 200 ? -11.643 7.077 29.950 1.00 96.81 200 MET A CA 1
ATOM 1551 C C . MET A 1 200 ? -11.590 5.741 29.218 1.00 96.81 200 MET A C 1
ATOM 1553 O O . MET A 1 200 ? -12.543 5.348 28.546 1.00 96.81 200 MET A O 1
ATOM 1557 N N . GLN A 1 201 ? -10.471 5.024 29.342 1.00 96.44 201 GLN A N 1
ATOM 1558 C CA . GLN A 1 201 ? -10.330 3.691 28.759 1.00 96.44 201 GLN A CA 1
ATOM 1559 C C . GLN A 1 201 ? -11.245 2.708 29.501 1.00 96.44 201 GLN A C 1
ATOM 1561 O O . GLN A 1 201 ? -11.075 2.490 30.699 1.00 96.44 201 GLN A O 1
ATOM 1566 N N . ILE A 1 202 ? -12.162 2.072 28.775 1.00 96.00 202 ILE A N 1
ATOM 1567 C CA . ILE A 1 202 ? -13.111 1.094 29.330 1.00 96.00 202 ILE A CA 1
ATOM 1568 C C . ILE A 1 202 ? -12.775 -0.348 28.946 1.00 96.00 202 ILE A C 1
ATOM 1570 O O . ILE A 1 202 ? -13.186 -1.277 29.634 1.00 96.00 202 ILE A O 1
ATOM 1574 N N . ALA A 1 203 ? -12.005 -0.551 27.874 1.00 95.38 203 ALA A N 1
ATOM 1575 C CA . ALA A 1 203 ? -11.504 -1.864 27.482 1.00 95.38 203 ALA A CA 1
ATOM 1576 C C . ALA A 1 203 ? -10.207 -1.746 26.672 1.00 95.38 203 ALA A C 1
ATOM 1578 O O . ALA A 1 203 ? -9.942 -0.733 26.022 1.00 95.38 203 ALA A O 1
ATOM 1579 N N . SER A 1 204 ? -9.395 -2.799 26.717 1.00 96.06 204 SER A N 1
ATOM 1580 C CA . SER A 1 204 ? -8.192 -2.943 25.904 1.00 96.06 204 SER A CA 1
ATOM 1581 C C . SER A 1 204 ? -7.884 -4.418 25.701 1.00 96.06 204 SER A C 1
ATOM 1583 O O . SER A 1 204 ? -8.089 -5.232 26.600 1.00 96.06 204 SER A O 1
ATOM 1585 N N . THR A 1 205 ? -7.298 -4.755 24.557 1.00 96.50 205 THR A N 1
ATOM 1586 C CA . THR A 1 205 ? -6.521 -5.999 24.426 1.00 96.50 205 THR A CA 1
ATOM 1587 C C . THR A 1 205 ? -5.474 -6.095 25.547 1.00 96.50 205 THR A C 1
ATOM 1589 O O . THR A 1 205 ? -4.874 -5.077 25.901 1.00 96.50 205 THR A O 1
ATOM 1592 N N . GLN A 1 206 ? -5.250 -7.294 26.096 1.00 93.69 206 GLN A N 1
ATOM 1593 C CA . GLN A 1 206 ? -4.310 -7.505 27.211 1.00 93.69 206 GLN A CA 1
ATOM 1594 C C . GLN A 1 206 ? -2.844 -7.330 26.792 1.00 93.69 206 GLN A C 1
ATOM 1596 O O . GLN A 1 206 ? -2.060 -6.743 27.528 1.00 93.69 206 GLN A O 1
ATOM 1601 N N . ASN A 1 207 ? -2.490 -7.812 25.600 1.00 95.19 207 ASN A N 1
ATOM 1602 C CA . ASN A 1 207 ? -1.158 -7.703 25.007 1.00 95.19 207 ASN A CA 1
ATOM 1603 C C . ASN A 1 207 ? -1.273 -7.103 23.599 1.00 95.19 207 ASN A C 1
ATOM 1605 O O . ASN A 1 207 ? -2.347 -7.218 22.997 1.00 95.19 207 ASN A O 1
ATOM 1609 N N . PRO A 1 208 ? -0.206 -6.482 23.060 1.00 97.00 208 PRO A N 1
ATOM 1610 C CA . PRO A 1 208 ? -0.175 -6.089 21.658 1.00 97.00 208 PRO A CA 1
ATOM 1611 C C . PRO A 1 208 ? -0.447 -7.292 20.751 1.00 97.00 208 PRO A C 1
ATOM 1613 O O . PRO A 1 208 ? 0.113 -8.372 20.949 1.00 97.00 208 PRO A O 1
ATOM 1616 N N . ILE A 1 209 ? -1.305 -7.098 19.757 1.00 97.44 209 ILE A N 1
ATOM 1617 C CA . ILE A 1 209 ? -1.698 -8.114 18.780 1.00 97.44 209 ILE A CA 1
ATOM 1618 C C . ILE A 1 209 ? -1.228 -7.719 17.380 1.00 97.44 209 ILE A C 1
ATOM 1620 O O . ILE A 1 209 ? -0.894 -6.559 17.132 1.00 97.44 209 ILE A O 1
ATOM 1624 N N . LYS A 1 210 ? -1.202 -8.695 16.467 1.00 97.56 210 LYS A N 1
ATOM 1625 C CA . LYS A 1 210 ? -1.007 -8.447 15.036 1.00 97.56 210 LYS A CA 1
ATOM 1626 C C . LYS A 1 210 ? -2.332 -8.015 14.414 1.00 97.56 210 LYS A C 1
ATOM 1628 O O . LYS A 1 210 ? -3.335 -8.689 14.636 1.00 97.56 210 LYS A O 1
ATOM 1633 N N . ILE A 1 211 ? -2.316 -6.904 13.683 1.00 98.12 211 ILE A N 1
ATOM 1634 C CA . ILE A 1 211 ? -3.502 -6.315 13.054 1.00 98.12 211 ILE A CA 1
ATOM 1635 C C . ILE A 1 211 ? -3.230 -6.119 11.562 1.00 98.12 211 ILE A C 1
ATOM 1637 O O . ILE A 1 211 ? -2.284 -5.417 11.195 1.00 98.12 211 ILE A O 1
ATOM 1641 N N . PHE A 1 212 ? -4.072 -6.717 10.725 1.00 97.81 212 PHE A N 1
ATOM 1642 C CA . PHE A 1 212 ? -4.122 -6.524 9.280 1.00 97.81 212 PHE A CA 1
ATOM 1643 C C . PHE A 1 212 ? -5.386 -5.763 8.866 1.00 97.81 212 PHE A C 1
ATOM 1645 O O . PHE A 1 212 ? -6.406 -5.770 9.555 1.00 97.81 212 PHE A O 1
ATOM 1652 N N . GLY A 1 213 ? -5.335 -5.120 7.701 1.00 97.88 213 GLY A N 1
ATOM 1653 C CA . GLY A 1 213 ? -6.526 -4.565 7.072 1.00 97.88 213 GLY A CA 1
ATOM 1654 C C . GLY A 1 213 ? -7.530 -5.670 6.716 1.00 97.88 213 GLY A C 1
ATOM 1655 O O . GLY A 1 213 ? -7.180 -6.707 6.154 1.00 97.88 213 GLY A O 1
ATOM 1656 N N . GLY A 1 214 ? -8.790 -5.457 7.073 1.00 97.56 214 GLY A N 1
ATOM 1657 C CA . GLY A 1 214 ? -9.877 -6.425 6.954 1.00 97.56 214 GLY A CA 1
ATOM 1658 C C . GLY A 1 214 ? -10.103 -7.294 8.191 1.00 97.56 214 GLY A C 1
ATOM 1659 O O . GLY A 1 214 ? -11.102 -8.016 8.234 1.00 97.56 214 GLY A O 1
ATOM 1660 N N . ASP A 1 215 ? -9.242 -7.206 9.212 1.00 98.12 215 ASP A N 1
ATOM 1661 C CA . ASP A 1 215 ? -9.461 -7.910 10.474 1.00 98.12 215 ASP A CA 1
ATOM 1662 C C . ASP A 1 215 ? -10.720 -7.401 11.192 1.00 98.12 215 ASP A C 1
ATOM 1664 O O . ASP A 1 215 ? -11.068 -6.212 11.166 1.00 98.12 215 ASP A O 1
ATOM 1668 N N . VAL A 1 216 ? -11.396 -8.327 11.878 1.00 97.56 216 VAL A N 1
ATOM 1669 C CA . VAL A 1 216 ? -12.585 -8.042 12.682 1.00 97.56 216 VAL A CA 1
ATOM 1670 C C . VAL A 1 216 ? -12.356 -8.481 14.121 1.00 97.56 216 VAL A C 1
ATOM 1672 O O . VAL A 1 216 ? -12.137 -9.658 14.400 1.00 97.56 216 VAL A O 1
ATOM 1675 N N . TYR A 1 217 ? -12.492 -7.538 15.047 1.00 97.00 217 TYR A N 1
ATOM 1676 C CA . TYR A 1 217 ? -12.403 -7.777 16.484 1.00 97.00 217 TYR A CA 1
ATOM 1677 C C . TYR A 1 217 ? -13.751 -7.554 17.170 1.00 97.00 217 TYR A C 1
ATOM 1679 O O . TYR A 1 217 ? -14.652 -6.881 16.657 1.00 97.00 217 TYR A O 1
ATOM 1687 N N . SER A 1 218 ? -13.890 -8.120 18.365 1.00 94.56 218 SER A N 1
ATOM 1688 C CA . SER A 1 218 ? -15.074 -7.976 19.207 1.00 94.56 218 SER A CA 1
ATOM 1689 C C . SER A 1 218 ? -14.658 -7.538 20.602 1.00 94.56 218 SER A C 1
ATOM 1691 O O . SER A 1 218 ? -13.747 -8.126 21.178 1.00 94.56 218 SER A O 1
ATOM 1693 N N . ALA A 1 219 ? -15.367 -6.563 21.166 1.00 86.06 219 ALA A N 1
ATOM 1694 C CA . ALA A 1 219 ? -15.279 -6.243 22.584 1.00 86.06 219 ALA A CA 1
ATOM 1695 C C . ALA A 1 219 ? -16.124 -7.261 23.367 1.00 86.06 219 ALA A C 1
ATOM 1697 O O . ALA A 1 219 ? -17.341 -7.128 23.459 1.00 86.06 219 ALA A O 1
ATOM 1698 N N . LYS A 1 220 ? -15.510 -8.347 23.832 1.00 66.00 220 LYS A N 1
ATOM 1699 C CA . LYS A 1 220 ? -16.105 -9.287 24.790 1.00 66.00 220 LYS A CA 1
ATOM 1700 C C . LYS A 1 220 ? -15.132 -9.505 25.931 1.00 66.00 220 LYS A C 1
ATOM 1702 O O . LYS A 1 220 ? -13.919 -9.568 25.632 1.00 66.00 220 LYS A O 1
#

Foldseek 3Di:
DKWKKWKAFDDFADQDQPKKKKWWKWKAAPDQWGWIWIWIWIHYRQTIWIWIKTFTGGNVYTPDIGTQFIDPDPPDHRIWIKMWDDQQAWWTWIEINLHTGDTTRGDGRNRHDDIDIDIDIDIPDPPDDTDMDIPLTDDDPAQKEKEFQADPQWFKKFWAAPVGDTQWMFTDDDGMTITGNRSDRFFGFTKIFTAGPVRHTPDIDPGGDTDDGPHYHYDD

Radius of gyration: 20.15 Å; chains: 1; bounding box: 48×27×57 Å

Sequence (220 aa):
MLFHSVITTFPRTVPNMTTFYENGLYVQTSTQNVNYVTCYSDTSFWGTVWAIASATGDTDGITQFHALWYDKSPNQPLTRDCTIITNGQNYLKVYLDGVMVYSNSTLNLQMPGPFNAFLEPQTSYDGQMLYGIYKDYYSATDENVKVSNLPTNAATVSIVDSSGNILATAPITGSTSILDVGKYHLPLTANIKIYDSSSMQIASTQNPIKIFGGDVYSAK